Protein 3GOZ (pdb70)

Structure (mmCIF, N/CA/C/O backbone):
data_3GOZ
#
_entry.id   3GOZ
#
_cell.length_a   67.196
_cell.length_b   67.196
_cell.length_c   155.420
_cell.angle_alpha   90.00
_cell.angle_beta   90.00
_cell.angle_gamma   120.00
#
_symmetry.space_group_name_H-M   'P 31 2 1'
#
loop_
_entity.id
_entity.type
_entity.pdbx_description
1 polymer 'Leucine-rich repeat-containing protein'
2 water water
#
loop_
_atom_site.group_PDB
_atom_site.id
_atom_site.type_symbol
_atom_site.label_atom_id
_atom_site.label_alt_id
_atom_site.label_comp_id
_atom_site.label_asym_id
_atom_site.label_entity_id
_atom_site.label_seq_id
_atom_site.pdbx_PDB_ins_code
_atom_site.Cartn_x
_atom_site.Cartn_y
_atom_site.Cartn_z
_atom_site.occupancy
_atom_site.B_iso_or_equiv
_atom_site.auth_seq_id
_atom_site.auth_comp_id
_atom_site.auth_asym_id
_atom_site.auth_atom_id
_atom_site.pdbx_PDB_model_num
ATOM 9 N N . ASN A 1 2 ? 27.934 -8.546 71.922 1.00 56.97 2 ASN A N 1
ATOM 10 C CA . ASN A 1 2 ? 29.194 -9.008 71.359 1.00 53.85 2 ASN A CA 1
ATOM 11 C C . ASN A 1 2 ? 28.961 -9.935 70.175 1.00 58.04 2 ASN A C 1
ATOM 12 O O . ASN A 1 2 ? 27.943 -10.633 70.104 1.00 57.19 2 ASN A O 1
ATOM 17 N N . TYR A 1 3 ? 29.908 -9.933 69.242 1.00 48.70 3 TYR A N 1
ATOM 18 C CA . TYR A 1 3 ? 29.812 -10.758 68.052 1.00 36.94 3 TYR A CA 1
ATOM 19 C C . TYR A 1 3 ? 31.207 -11.189 67.585 1.00 46.05 3 TYR A C 1
ATOM 20 O O . TYR A 1 3 ? 32.048 -10.349 67.243 1.00 40.64 3 TYR A O 1
ATOM 29 N N . LYS A 1 4 ? 31.453 -12.497 67.575 1.00 43.07 4 LYS A N 1
ATOM 30 C CA . LYS A 1 4 ? 32.733 -13.018 67.105 1.00 46.12 4 LYS A CA 1
ATOM 31 C C . LYS A 1 4 ? 32.683 -13.328 65.625 1.00 42.45 4 LYS A C 1
ATOM 32 O O . LYS A 1 4 ? 31.844 -14.099 65.164 1.00 46.52 4 LYS A O 1
ATOM 38 N N . LEU A 1 5 ? 33.599 -12.724 64.882 1.00 41.98 5 LEU A N 1
ATOM 39 C CA . LEU A 1 5 ? 33.655 -12.931 63.448 1.00 34.87 5 LEU A CA 1
ATOM 40 C C . LEU A 1 5 ? 34.881 -13.773 63.126 1.00 52.67 5 LEU A C 1
ATOM 41 O O . LEU A 1 5 ? 36.004 -13.268 63.081 1.00 48.79 5 LEU A O 1
ATOM 46 N N . THR A 1 6 ? 34.660 -15.065 62.931 1.00 42.57 6 THR A N 1
ATOM 47 C CA . THR A 1 6 ? 35.739 -15.981 62.611 1.00 43.16 6 THR A CA 1
ATOM 48 C C . THR A 1 6 ? 36.130 -15.868 61.143 1.00 44.51 6 THR A C 1
ATOM 49 O O . THR A 1 6 ? 35.286 -15.947 60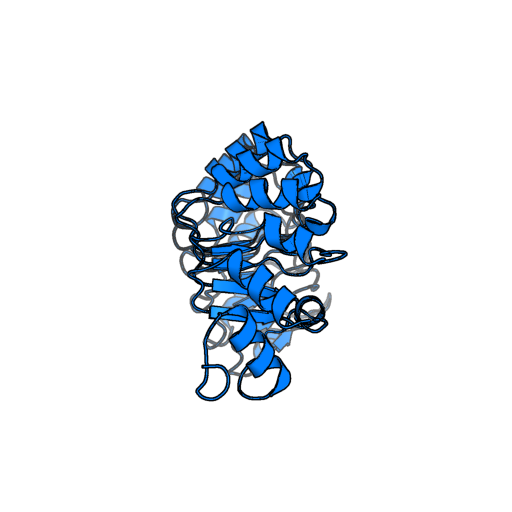.261 1.00 53.73 6 THR A O 1
ATOM 53 N N . LEU A 1 7 ? 37.422 -15.673 60.899 1.00 46.56 7 LEU A N 1
ATOM 54 C CA . LEU A 1 7 ? 37.964 -15.545 59.553 1.00 43.17 7 LEU A CA 1
ATOM 55 C C . LEU A 1 7 ? 38.880 -16.733 59.242 1.00 48.20 7 LEU A C 1
ATOM 56 O O . LEU A 1 7 ? 39.764 -17.064 60.030 1.00 51.65 7 LEU A O 1
ATOM 61 N N . HIS A 1 8 ? 38.656 -17.380 58.102 1.00 55.28 8 HIS A N 1
ATOM 62 C CA . HIS A 1 8 ? 39.484 -18.511 57.676 1.00 50.09 8 HIS A CA 1
ATOM 63 C C . HIS A 1 8 ? 40.447 -18.067 56.582 1.00 39.80 8 HIS A C 1
ATOM 64 O O . HIS A 1 8 ? 40.261 -17.006 56.004 1.00 42.03 8 HIS A O 1
ATOM 71 N N . PRO A 1 9 ? 41.483 -18.877 56.302 1.00 46.91 9 PRO A N 1
ATOM 72 C CA . PRO A 1 9 ? 42.511 -18.505 55.321 1.00 46.13 9 PRO A CA 1
ATOM 73 C C . PRO A 1 9 ? 41.929 -18.010 53.999 1.00 48.33 9 PRO A C 1
ATOM 74 O O . PRO A 1 9 ? 42.460 -17.065 53.424 1.00 53.08 9 PRO A O 1
ATOM 78 N N . GLY A 1 10 ? 40.843 -18.620 53.537 1.00 46.54 10 GLY A N 1
ATOM 79 C CA . GLY A 1 10 ? 40.267 -18.250 52.255 1.00 46.47 10 GLY A CA 1
ATOM 80 C C . GLY A 1 10 ? 39.147 -17.232 52.345 1.00 49.84 10 GLY A C 1
ATOM 81 O O . GLY A 1 10 ? 38.628 -16.777 51.327 1.00 52.09 10 GLY A O 1
ATOM 82 N N . SER A 1 11 ? 38.771 -16.867 53.565 1.00 52.94 11 SER A N 1
ATOM 83 C CA . SER A 1 11 ? 37.652 -15.953 53.776 1.00 52.41 11 SER A CA 1
ATOM 84 C C . SER A 1 11 ? 37.842 -14.644 53.021 1.00 47.39 11 SER A C 1
ATOM 85 O O . SER A 1 11 ? 38.961 -14.147 52.901 1.00 58.43 11 SER A O 1
ATOM 88 N N . ASN A 1 12 ? 36.750 -14.091 52.504 1.00 53.94 12 ASN A N 1
ATOM 89 C CA . ASN A 1 12 ? 36.764 -12.709 52.041 1.00 52.57 12 ASN A CA 1
ATOM 90 C C . ASN A 1 12 ? 36.183 -11.815 53.117 1.00 45.59 12 ASN A C 1
ATOM 91 O O . ASN A 1 12 ? 34.996 -11.901 53.423 1.00 47.52 12 ASN A O 1
ATOM 96 N N . PRO A 1 13 ? 37.025 -10.959 53.705 1.00 48.03 13 PRO A N 1
ATOM 97 C CA . PRO A 1 13 ? 36.642 -10.065 54.806 1.00 46.48 13 PRO A CA 1
ATOM 98 C C . PRO A 1 13 ? 35.403 -9.227 54.490 1.00 38.66 13 PRO A C 1
ATOM 99 O O . PRO A 1 13 ? 34.524 -9.097 55.341 1.00 43.04 13 PRO A O 1
ATOM 103 N N . VAL A 1 14 ? 35.349 -8.657 53.291 1.00 37.88 14 VAL A N 1
ATOM 104 C CA . VAL A 1 14 ? 34.213 -7.843 52.866 1.00 40.20 14 VAL A CA 1
ATOM 105 C C . VAL A 1 14 ? 32.896 -8.621 52.965 1.00 43.90 14 VAL A C 1
ATOM 106 O O . VAL A 1 14 ? 31.902 -8.118 53.484 1.00 44.67 14 VAL A O 1
ATOM 110 N N . GLU A 1 15 ? 32.901 -9.853 52.472 1.00 45.51 15 GLU A N 1
ATOM 111 C CA . GLU A 1 15 ? 31.719 -10.705 52.529 1.00 55.75 15 GLU A CA 1
ATOM 112 C C . GLU A 1 15 ? 31.377 -11.051 53.976 1.00 57.25 15 GLU A C 1
ATOM 113 O O . GLU A 1 15 ? 30.224 -10.915 54.402 1.00 44.41 15 GLU A O 1
ATOM 119 N N . GLU A 1 16 ? 32.387 -11.471 54.736 1.00 48.25 16 GLU A N 1
ATOM 120 C CA . GLU A 1 16 ? 32.181 -11.839 56.138 1.00 38.13 16 GLU A CA 1
ATOM 121 C C . GLU A 1 16 ? 31.595 -10.700 56.981 1.00 48.61 16 GLU A C 1
ATOM 122 O O . GLU A 1 16 ? 30.731 -10.934 57.825 1.00 47.21 16 GLU A O 1
ATOM 128 N N . PHE A 1 17 ? 32.047 -9.470 56.746 1.00 39.11 17 PHE A N 1
ATOM 129 C CA . PHE A 1 17 ? 31.545 -8.324 57.507 1.00 43.45 17 PHE A CA 1
ATOM 130 C C . PHE A 1 17 ? 30.061 -8.041 57.267 1.00 54.08 17 PHE A C 1
ATOM 131 O O . PHE A 1 17 ? 29.380 -7.516 58.151 1.00 53.00 17 PHE A O 1
ATOM 139 N N . THR A 1 18 ? 29.565 -8.376 56.074 1.00 55.13 18 THR A N 1
ATOM 140 C CA . THR A 1 18 ? 28.159 -8.132 55.745 1.00 60.23 18 THR A CA 1
ATOM 141 C C . THR A 1 18 ? 27.234 -8.915 56.667 1.00 51.99 18 THR A C 1
ATOM 142 O O . THR A 1 18 ? 26.115 -8.484 56.942 1.00 59.83 18 THR A O 1
ATOM 146 N N . SER A 1 19 ? 27.713 -10.056 57.153 1.00 56.63 19 SER A N 1
ATOM 147 C CA . SER A 1 19 ? 26.928 -10.903 58.048 1.00 59.49 19 SER A CA 1
ATOM 148 C C . SER A 1 19 ? 26.864 -10.401 59.499 1.00 59.43 19 SER A C 1
ATOM 149 O O . SER A 1 19 ? 26.147 -10.975 60.321 1.00 57.80 19 SER A O 1
ATOM 152 N N . ILE A 1 20 ? 27.603 -9.340 59.823 1.00 49.95 20 ILE A N 1
ATOM 153 C CA . ILE A 1 20 ? 27.522 -8.767 61.167 1.00 49.78 20 ILE A CA 1
ATOM 154 C C . ILE A 1 20 ? 26.193 -8.038 61.336 1.00 48.59 20 ILE A C 1
ATOM 155 O O . ILE A 1 20 ? 25.917 -7.079 60.624 1.00 43.59 20 ILE A O 1
ATOM 160 N N . PRO A 1 21 ? 25.362 -8.489 62.286 1.00 52.23 21 PRO A N 1
ATOM 161 C CA . PRO A 1 21 ? 24.051 -7.864 62.504 1.00 50.81 21 PRO A CA 1
ATOM 162 C C . PRO A 1 21 ? 24.174 -6.437 63.037 1.00 53.92 21 PRO A C 1
ATOM 163 O O . PRO A 1 21 ? 25.117 -6.133 63.768 1.00 45.34 21 PRO A O 1
ATOM 167 N N . HIS A 1 22 ? 23.237 -5.569 62.667 1.00 48.94 22 HIS A N 1
ATOM 168 C CA . HIS A 1 22 ? 23.224 -4.216 63.205 1.00 52.89 22 HIS A CA 1
ATOM 169 C C . HIS A 1 22 ? 22.735 -4.270 64.641 1.00 45.62 22 HIS A C 1
ATOM 170 O O . HIS A 1 22 ? 21.826 -5.031 64.961 1.00 54.32 22 HIS A O 1
ATOM 177 N N . GLY A 1 23 ? 23.354 -3.474 65.503 1.00 46.87 23 GLY A N 1
ATOM 178 C CA . GLY A 1 23 ? 23.094 -3.546 66.928 1.00 49.57 23 GLY A CA 1
ATOM 179 C C . GLY A 1 23 ? 24.310 -4.077 67.660 1.00 46.44 23 GLY A C 1
ATOM 180 O O . GLY A 1 23 ? 24.495 -3.819 68.853 1.00 53.56 23 GLY A O 1
ATOM 181 N N . VAL A 1 24 ? 25.141 -4.830 66.943 1.00 48.40 24 VAL A N 1
ATOM 182 C CA . VAL A 1 24 ? 26.407 -5.299 67.486 1.00 48.32 24 VAL A CA 1
ATOM 183 C C . VAL A 1 24 ? 27.215 -4.101 67.970 1.00 47.11 24 VAL A C 1
ATOM 184 O O . VAL A 1 24 ? 27.457 -3.163 67.210 1.00 45.83 24 VAL A O 1
ATOM 188 N N . THR A 1 25 ? 27.604 -4.119 69.241 1.00 41.96 25 THR A N 1
ATOM 189 C CA . THR A 1 25 ? 28.374 -3.019 69.813 1.00 42.02 25 THR A CA 1
ATOM 190 C C . THR A 1 25 ? 29.843 -3.392 69.991 1.00 41.25 25 THR A C 1
ATOM 191 O O . THR A 1 25 ? 30.719 -2.525 70.042 1.00 41.38 25 THR A O 1
ATOM 195 N N . SER A 1 26 ? 30.106 -4.689 70.075 1.00 42.68 26 SER A N 1
ATOM 196 C CA . SER A 1 26 ? 31.453 -5.192 70.320 1.00 46.44 26 SER A CA 1
ATOM 197 C C . SER A 1 26 ? 31.822 -6.269 69.295 1.00 37.50 26 SER A C 1
ATOM 198 O O . SER A 1 26 ? 31.171 -7.306 69.216 1.00 47.02 26 SER A O 1
ATOM 201 N N . LEU A 1 27 ? 32.867 -6.022 68.511 1.00 43.03 27 LEU A N 1
ATOM 202 C CA . LEU A 1 27 ? 33.229 -6.917 67.407 1.00 38.30 27 LEU A CA 1
ATOM 203 C C . LEU A 1 27 ? 34.538 -7.639 67.725 1.00 37.66 27 LEU A C 1
ATOM 204 O O . LEU A 1 27 ? 35.575 -6.998 67.910 1.00 36.74 27 LEU A O 1
ATOM 209 N N . ASP A 1 28 ? 34.490 -8.966 67.797 1.00 35.45 28 ASP A N 1
ATOM 210 C CA . ASP A 1 28 ? 35.676 -9.751 68.136 1.00 36.75 28 ASP A CA 1
ATOM 211 C C . ASP A 1 28 ? 36.304 -10.374 66.889 1.00 43.84 28 ASP A C 1
ATOM 212 O O . ASP A 1 28 ? 35.743 -11.310 66.296 1.00 43.46 28 ASP A O 1
ATOM 217 N N . LEU A 1 29 ? 37.464 -9.844 66.500 1.00 32.58 29 LEU A N 1
ATOM 218 C CA . LEU A 1 29 ? 38.224 -10.364 65.366 1.00 32.97 29 LEU A CA 1
ATOM 219 C C . LEU A 1 29 ? 39.527 -11.008 65.841 1.00 32.98 29 LEU A C 1
ATOM 220 O O . LEU A 1 29 ? 40.485 -11.132 65.076 1.00 32.81 29 LEU A O 1
ATOM 225 N N . SER A 1 30 ? 39.567 -11.413 67.105 1.00 30.91 30 SER A N 1
ATOM 226 C CA . SER A 1 30 ? 40.783 -11.977 67.668 1.00 30.18 30 SER A CA 1
ATOM 227 C C . SER A 1 30 ? 41.060 -13.361 67.100 1.00 32.07 30 SER A C 1
ATOM 228 O O . SER A 1 30 ? 40.159 -14.012 66.582 1.00 32.54 30 SER A O 1
ATOM 231 N N . LEU A 1 31 ? 42.320 -13.785 67.190 1.00 31.73 31 LEU A N 1
ATOM 232 C CA . LEU A 1 31 ? 42.744 -15.142 66.821 1.00 33.96 31 LEU A CA 1
ATOM 233 C C . LEU A 1 31 ? 42.358 -15.505 65.385 1.00 44.98 31 LEU A C 1
ATOM 234 O O . LEU A 1 31 ? 41.960 -16.645 65.084 1.00 34.32 31 LEU A O 1
ATOM 239 N N . ASN A 1 32 ? 42.515 -14.528 64.499 1.00 35.63 32 ASN A N 1
ATOM 240 C CA . ASN A 1 32 ? 42.118 -14.678 63.110 1.00 35.71 32 ASN A CA 1
ATOM 241 C C . ASN A 1 32 ? 43.289 -14.642 62.143 1.00 34.81 32 ASN A C 1
ATOM 242 O O . ASN A 1 32 ? 43.082 -14.432 60.967 1.00 30.88 32 ASN A O 1
ATOM 247 N N . ASN A 1 33 ? 44.511 -14.827 62.634 1.00 35.93 33 ASN A N 1
ATOM 248 C CA . ASN A 1 33 ? 45.685 -14.742 61.772 1.00 39.74 33 ASN A CA 1
ATOM 249 C C . ASN A 1 33 ? 45.635 -13.503 60.899 1.00 34.51 33 ASN A C 1
ATOM 250 O O . ASN A 1 33 ? 45.913 -13.562 59.701 1.00 37.52 33 ASN A O 1
ATOM 255 N N . LEU A 1 34 ? 45.264 -12.377 61.491 1.00 36.72 34 LEU A N 1
ATOM 256 C CA . LEU A 1 34 ? 45.083 -11.153 60.717 1.00 30.75 34 LEU A CA 1
ATOM 257 C C . LEU A 1 34 ? 46.376 -10.649 60.085 1.00 37.19 34 LEU A C 1
ATOM 258 O O . LEU A 1 34 ? 46.343 -9.911 59.097 1.00 36.09 34 LEU A O 1
ATOM 263 N N . TYR A 1 35 ? 47.513 -11.048 60.640 1.00 32.98 35 TYR A N 1
ATOM 264 C CA . TYR A 1 35 ? 48.799 -10.626 60.077 1.00 35.00 35 TYR A CA 1
ATOM 265 C C . TYR A 1 35 ? 48.971 -11.045 58.610 1.00 37.42 35 TYR A C 1
ATOM 266 O O . TYR A 1 35 ? 49.743 -10.423 57.871 1.00 39.30 35 TYR A O 1
ATOM 275 N N . SER A 1 36 ? 48.265 -12.095 58.189 1.00 33.22 36 SER A N 1
ATOM 276 C CA . SER A 1 36 ? 48.410 -12.591 56.815 1.00 37.99 36 SER A CA 1
ATOM 277 C C . SER A 1 36 ? 47.198 -12.295 55.928 1.00 38.29 36 SER A C 1
ATOM 278 O O . SER A 1 36 ? 47.194 -12.628 54.742 1.00 41.77 36 SER A O 1
ATOM 281 N N . ILE A 1 37 ? 46.170 -11.674 56.495 1.00 38.05 37 ILE A N 1
ATOM 282 C CA . ILE A 1 37 ? 45.006 -11.299 55.709 1.00 32.80 37 ILE A CA 1
ATOM 283 C C . ILE A 1 37 ? 45.367 -10.205 54.712 1.00 43.01 37 ILE A C 1
ATOM 284 O O . ILE A 1 37 ? 46.264 -9.393 54.964 1.00 35.13 37 ILE A O 1
ATOM 289 N N . SER A 1 38 ? 44.672 -10.195 53.573 1.00 35.88 38 SER A N 1
ATOM 290 C CA . SER A 1 38 ? 44.847 -9.143 52.588 1.00 30.18 38 SER A CA 1
ATOM 291 C C . SER A 1 38 ? 44.519 -7.775 53.185 1.00 31.87 38 SER A C 1
ATOM 292 O O . SER A 1 38 ? 43.396 -7.525 53.629 1.00 33.46 38 SER A O 1
ATOM 295 N N . THR A 1 39 ? 45.501 -6.884 53.195 1.00 31.33 39 THR A N 1
ATOM 296 C CA . THR A 1 39 ? 45.293 -5.558 53.761 1.00 34.92 39 THR A CA 1
ATOM 297 C C . THR A 1 39 ? 44.187 -4.800 53.023 1.00 32.43 39 THR A C 1
ATOM 298 O O . THR A 1 39 ? 43.333 -4.179 53.647 1.00 32.60 39 THR A O 1
ATOM 302 N N . VAL A 1 40 ? 44.183 -4.877 51.695 1.00 36.01 40 VAL A N 1
ATOM 303 C CA . VAL A 1 40 ? 43.163 -4.190 50.912 1.00 33.40 40 VAL A CA 1
ATOM 304 C C . VAL A 1 40 ? 41.759 -4.648 51.310 1.00 30.33 40 VAL A C 1
ATOM 305 O O . VAL A 1 40 ? 40.877 -3.834 51.550 1.00 36.49 40 VAL A O 1
ATOM 309 N N . GLU A 1 41 ? 41.565 -5.954 51.407 1.00 32.06 41 GLU A N 1
ATOM 310 C CA . GLU A 1 41 ? 40.257 -6.491 51.735 1.00 34.01 41 GLU A CA 1
ATOM 311 C C . GLU A 1 41 ? 39.790 -6.098 53.126 1.00 42.02 41 GLU A C 1
ATOM 312 O O . GLU A 1 41 ? 38.615 -5.768 53.321 1.00 30.95 41 GLU A O 1
ATOM 318 N N . LEU A 1 42 ? 40.718 -6.103 54.083 1.00 36.76 42 LEU A N 1
ATOM 319 C CA . LEU A 1 42 ? 40.380 -5.798 55.462 1.00 36.17 42 LEU A CA 1
ATOM 320 C C . LEU A 1 42 ? 40.028 -4.327 55.594 1.00 38.21 42 LEU A C 1
ATOM 321 O O . LEU A 1 42 ? 39.128 -3.963 56.343 1.00 35.53 42 LEU A O 1
ATOM 326 N N . ILE A 1 43 ? 40.751 -3.486 54.855 1.00 37.65 43 ILE A N 1
ATOM 327 C CA . ILE A 1 43 ? 40.489 -2.055 54.830 1.00 30.29 43 ILE A CA 1
ATOM 328 C C . ILE A 1 43 ? 39.061 -1.830 54.298 1.00 36.34 43 ILE A C 1
ATOM 329 O O . ILE A 1 43 ? 38.262 -1.093 54.885 1.00 35.80 43 ILE A O 1
ATOM 334 N N . GLN A 1 44 ? 38.742 -2.509 53.201 1.00 35.72 44 GLN A N 1
ATOM 335 C CA . GLN A 1 44 ? 37.403 -2.452 52.627 1.00 44.94 44 GLN A CA 1
ATOM 336 C C . GLN A 1 44 ? 36.343 -3.012 53.588 1.00 47.73 44 GLN A C 1
ATOM 337 O O . GLN A 1 44 ? 35.279 -2.423 53.754 1.00 43.79 44 GLN A O 1
ATOM 343 N N . ALA A 1 45 ? 36.646 -4.138 54.228 1.00 41.63 45 ALA A N 1
ATOM 344 C CA . ALA A 1 45 ? 35.734 -4.730 55.204 1.00 45.44 45 ALA A CA 1
ATOM 345 C C . ALA A 1 45 ? 35.433 -3.738 56.332 1.00 45.48 45 ALA A C 1
ATOM 346 O O . ALA A 1 45 ? 34.283 -3.601 56.750 1.00 40.53 45 ALA A O 1
ATOM 348 N N . PHE A 1 46 ? 36.464 -3.038 56.803 1.00 35.05 46 PHE A N 1
ATOM 349 C CA . PHE A 1 46 ? 36.291 -2.016 57.838 1.00 37.72 46 PHE A CA 1
ATOM 350 C C . PHE A 1 46 ? 35.306 -0.913 57.430 1.00 40.55 46 PHE A C 1
ATOM 351 O O . PHE A 1 46 ? 34.567 -0.395 58.261 1.00 49.46 46 PHE A O 1
ATOM 359 N N . ALA A 1 47 ? 35.303 -0.546 56.153 1.00 53.56 47 ALA A N 1
ATOM 360 C CA . ALA A 1 47 ? 34.408 0.510 55.678 1.00 52.71 47 ALA A CA 1
ATOM 361 C C . ALA A 1 47 ? 32.938 0.082 55.761 1.00 62.62 47 ALA A C 1
ATOM 362 O O . ALA A 1 47 ? 32.049 0.926 55.883 1.00 60.64 47 ALA A O 1
ATOM 364 N N . ASN A 1 48 ? 32.695 -1.229 55.698 1.00 56.05 48 ASN A N 1
ATOM 365 C CA . ASN A 1 48 ? 31.344 -1.782 55.767 1.00 51.72 48 ASN A CA 1
ATOM 366 C C . ASN A 1 48 ? 31.012 -2.354 57.144 1.00 50.11 48 ASN A C 1
ATOM 367 O O . ASN A 1 48 ? 30.288 -3.343 57.255 1.00 52.09 48 ASN A O 1
ATOM 372 N N . THR A 1 49 ? 31.554 -1.742 58.191 1.00 44.58 49 THR A N 1
ATOM 373 C CA . THR A 1 49 ? 31.272 -2.171 59.555 1.00 43.20 49 THR A CA 1
ATOM 374 C C . THR A 1 49 ? 30.046 -1.432 60.076 1.00 49.55 49 THR A C 1
ATOM 375 O O . THR A 1 49 ? 29.913 -0.231 59.857 1.00 44.27 49 THR A O 1
ATOM 379 N N . PRO A 1 50 ? 29.143 -2.148 60.766 1.00 50.07 50 PRO A N 1
ATOM 380 C CA . PRO A 1 50 ? 27.968 -1.479 61.341 1.00 47.12 50 PRO A CA 1
ATOM 381 C C . PRO A 1 50 ? 28.359 -0.336 62.262 1.00 53.07 50 PRO A C 1
ATOM 382 O O . PRO A 1 50 ? 29.273 -0.475 63.080 1.00 50.67 50 PRO A O 1
ATOM 386 N N . ALA A 1 51 ? 27.660 0.787 62.128 1.00 56.96 51 ALA A N 1
ATOM 387 C CA . ALA A 1 51 ? 27.925 1.979 62.929 1.00 52.24 51 ALA A CA 1
ATOM 388 C C . ALA A 1 51 ? 27.750 1.757 64.428 1.00 46.23 51 ALA A C 1
ATOM 389 O O . ALA A 1 51 ? 28.221 2.561 65.241 1.00 47.97 51 ALA A O 1
ATOM 391 N N . SER A 1 52 ? 27.065 0.685 64.805 1.00 41.40 52 SER A N 1
ATOM 392 C CA . SER A 1 52 ? 26.811 0.445 66.223 1.00 43.05 52 SER A CA 1
ATOM 393 C C . SER A 1 52 ? 28.060 -0.039 66.958 1.00 39.93 52 SER A C 1
ATOM 394 O O . SER A 1 52 ? 28.153 0.070 68.189 1.00 45.30 52 SER A O 1
ATOM 397 N N . VAL A 1 53 ? 29.017 -0.572 66.207 1.00 39.39 53 VAL A N 1
ATOM 398 C CA . VAL A 1 53 ? 30.242 -1.108 66.804 1.00 38.58 53 VAL A CA 1
ATOM 399 C C . VAL A 1 53 ? 31.078 -0.005 67.445 1.00 34.06 53 VAL A C 1
ATOM 400 O O . VAL A 1 53 ? 31.516 0.922 66.777 1.00 40.85 53 VAL A O 1
ATOM 404 N N . THR A 1 54 ? 31.284 -0.107 68.750 1.00 37.20 54 THR A N 1
ATOM 405 C CA . THR A 1 54 ? 32.069 0.873 69.481 1.00 36.03 54 THR A CA 1
ATOM 406 C C . THR A 1 54 ? 33.319 0.236 70.097 1.00 37.65 54 THR A C 1
ATOM 407 O O . THR A 1 54 ? 34.162 0.921 70.676 1.00 35.68 54 THR A O 1
ATOM 411 N N . SER A 1 55 ? 33.439 -1.079 69.963 1.00 39.03 55 SER A N 1
ATOM 412 C CA . SER A 1 55 ? 34.573 -1.798 70.539 1.00 32.50 55 SER A CA 1
ATOM 413 C C . SER A 1 55 ? 35.117 -2.808 69.536 1.00 31.90 55 SER A C 1
ATOM 414 O O . SER A 1 55 ? 34.346 -3.526 68.908 1.00 34.18 55 SER A O 1
ATOM 417 N N . LEU A 1 56 ? 36.439 -2.854 69.383 1.00 31.32 56 LEU A N 1
ATOM 418 C CA . LEU A 1 56 ? 37.069 -3.718 68.388 1.00 29.62 56 LEU A CA 1
ATOM 419 C C . LEU A 1 56 ? 38.199 -4.506 69.020 1.00 33.25 56 LEU A C 1
ATOM 420 O O . LEU A 1 56 ? 39.100 -3.938 69.628 1.00 34.31 56 LEU A O 1
ATOM 425 N N . ASN A 1 57 ? 38.138 -5.823 68.863 1.00 30.95 57 ASN A N 1
ATOM 426 C CA . ASN A 1 57 ? 39.124 -6.714 69.425 1.00 34.39 57 ASN A CA 1
ATOM 427 C C . ASN A 1 57 ? 39.970 -7.292 68.303 1.00 31.22 57 ASN A C 1
ATOM 428 O O . ASN A 1 57 ? 39.479 -8.081 67.501 1.00 31.14 57 ASN A O 1
ATOM 433 N N . LEU A 1 58 ? 41.233 -6.878 68.241 1.00 30.48 58 LEU A N 1
ATOM 434 C CA . LEU A 1 58 ? 42.181 -7.378 67.245 1.00 28.75 58 LEU A CA 1
ATOM 435 C C . LEU A 1 58 ? 43.276 -8.216 67.901 1.00 33.76 58 LEU A C 1
ATOM 436 O O . LEU A 1 58 ? 44.339 -8.427 67.312 1.00 31.93 58 LEU A O 1
ATOM 441 N N . SER A 1 59 ? 43.030 -8.678 69.124 1.00 29.82 59 SER A N 1
ATOM 442 C CA . SER A 1 59 ? 44.061 -9.402 69.874 1.00 33.70 59 SER A CA 1
ATOM 443 C C . SER A 1 59 ? 44.430 -10.763 69.265 1.00 30.03 59 SER A C 1
ATOM 444 O O . SER A 1 59 ? 43.638 -11.366 68.548 1.00 31.46 59 SER A O 1
ATOM 447 N N . GLY A 1 60 ? 45.641 -11.233 69.555 1.00 31.08 60 GLY A N 1
ATOM 448 C CA . GLY A 1 60 ? 46.064 -12.571 69.168 1.00 33.39 60 GLY A CA 1
ATOM 449 C C . GLY A 1 60 ? 46.131 -12.798 67.669 1.00 34.79 60 GLY A C 1
ATOM 450 O O . GLY A 1 60 ? 45.767 -13.869 67.181 1.00 33.14 60 GLY A O 1
ATOM 451 N N . ASN A 1 61 ? 46.626 -11.796 66.945 1.00 32.38 61 ASN A N 1
ATOM 452 C CA . ASN A 1 61 ? 46.649 -11.823 65.488 1.00 31.62 61 ASN A CA 1
ATOM 453 C C . ASN A 1 61 ? 48.047 -11.673 64.896 1.00 30.12 61 ASN A C 1
ATOM 454 O O . ASN A 1 61 ? 48.195 -11.391 63.708 1.00 28.85 61 ASN A O 1
ATOM 459 N N . SER A 1 62 ? 49.062 -11.825 65.738 1.00 26.02 62 SER A N 1
ATOM 460 C CA . SER A 1 62 ? 50.460 -11.678 65.332 1.00 30.65 62 SER A CA 1
ATOM 461 C C . SER A 1 62 ? 50.762 -10.403 64.551 1.00 28.18 62 SER A C 1
ATOM 462 O O . SER A 1 62 ? 51.624 -10.406 63.675 1.00 30.09 62 SER A O 1
ATOM 465 N N . LEU A 1 63 ? 50.066 -9.316 64.865 1.00 30.00 63 LEU A N 1
ATOM 466 C CA . LEU A 1 63 ? 50.173 -8.094 64.055 1.00 28.00 63 LEU A CA 1
ATOM 467 C C . LEU A 1 63 ? 51.570 -7.476 64.068 1.00 30.75 63 LEU A C 1
ATOM 468 O O . LEU A 1 63 ? 51.927 -6.694 63.172 1.00 29.45 63 LEU A O 1
ATOM 473 N N . GLY A 1 64 ? 52.360 -7.829 65.078 1.00 33.00 64 GLY A N 1
ATOM 474 C CA . GLY A 1 64 ? 53.751 -7.418 65.126 1.00 30.08 64 GLY A CA 1
ATOM 475 C C . GLY A 1 64 ? 54.560 -7.868 63.917 1.00 38.48 64 GLY A C 1
ATOM 476 O O . GLY A 1 64 ? 55.583 -7.270 63.611 1.00 34.84 64 GLY A O 1
ATOM 477 N N . PHE A 1 65 ? 54.098 -8.913 63.226 1.00 32.80 65 PHE A N 1
ATOM 478 C CA . PHE A 1 65 ? 54.809 -9.456 62.065 1.00 31.95 65 PHE A CA 1
ATOM 479 C C . PHE A 1 65 ? 54.117 -9.139 60.746 1.00 35.51 65 PHE A C 1
ATOM 480 O O . PHE A 1 65 ? 54.468 -9.686 59.712 1.00 36.93 65 PHE A O 1
ATOM 488 N N . LYS A 1 66 ? 53.128 -8.258 60.793 1.00 34.50 66 LYS A N 1
ATOM 489 C CA . LYS A 1 66 ? 52.502 -7.776 59.580 1.00 35.70 66 LYS A CA 1
ATOM 490 C C . LYS A 1 66 ? 53.330 -6.617 59.038 1.00 33.08 66 LYS A C 1
ATOM 491 O O . LYS A 1 66 ? 53.812 -5.783 59.799 1.00 34.01 66 LYS A O 1
ATOM 497 N N . ASN A 1 67 ? 53.509 -6.580 57.725 1.00 37.88 67 ASN A N 1
ATOM 498 C CA . ASN A 1 67 ? 54.178 -5.460 57.082 1.00 33.06 67 ASN A CA 1
ATOM 499 C C . ASN A 1 67 ? 53.810 -4.160 57.777 1.00 35.14 67 ASN A C 1
ATOM 500 O O . ASN A 1 67 ? 52.621 -3.851 57.931 1.00 32.25 67 ASN A O 1
ATOM 505 N N . SER A 1 68 ? 54.822 -3.405 58.201 1.00 34.38 68 SER A N 1
ATOM 506 C CA . SER A 1 68 ? 54.614 -2.233 59.059 1.00 38.47 68 SER A CA 1
ATOM 507 C C . SER A 1 68 ? 53.744 -1.138 58.440 1.00 35.76 68 SER A C 1
ATOM 508 O O . SER A 1 68 ? 52.883 -0.561 59.110 1.00 34.14 68 SER A O 1
ATOM 511 N N . ASP A 1 69 ? 53.979 -0.843 57.164 1.00 35.26 69 ASP A N 1
ATOM 512 C CA . ASP A 1 69 ? 53.203 0.168 56.465 1.00 33.64 69 ASP A CA 1
ATOM 513 C C . ASP A 1 69 ? 51.751 -0.273 56.330 1.00 31.43 69 ASP A C 1
ATOM 514 O O . ASP A 1 69 ? 50.850 0.546 56.415 1.00 31.95 69 ASP A O 1
ATOM 519 N N . GLU A 1 70 ? 51.529 -1.563 56.112 1.00 26.05 70 GLU A N 1
ATOM 520 C CA . GLU A 1 70 ? 50.167 -2.087 56.047 1.00 26.11 70 GLU A CA 1
ATOM 521 C C . GLU A 1 70 ? 49.461 -2.055 57.415 1.00 30.90 70 GLU A C 1
ATOM 522 O O . GLU A 1 70 ? 48.259 -1.798 57.501 1.00 34.54 70 GLU A O 1
ATOM 528 N N . LEU A 1 71 ? 50.211 -2.294 58.483 1.00 30.26 71 LEU A N 1
ATOM 529 C CA . LEU A 1 71 ? 49.623 -2.264 59.823 1.00 31.78 71 LEU A CA 1
ATOM 530 C C . LEU A 1 71 ? 49.109 -0.859 60.097 1.00 33.13 71 LEU A C 1
ATOM 531 O O . LEU A 1 71 ? 48.027 -0.671 60.656 1.00 29.93 71 LEU A O 1
ATOM 536 N N . VAL A 1 72 ? 49.893 0.129 59.674 1.00 38.56 72 VAL A N 1
ATOM 537 C CA . VAL A 1 72 ? 49.537 1.530 59.845 1.00 34.30 72 VAL A CA 1
ATOM 538 C C . VAL A 1 72 ? 48.213 1.827 59.132 1.00 33.48 72 VAL A C 1
ATOM 539 O O . VAL A 1 72 ? 47.342 2.502 59.681 1.00 31.26 72 VAL A O 1
ATOM 543 N N . GLN A 1 73 ? 48.065 1.288 57.922 1.00 34.11 73 GLN A N 1
ATOM 544 C CA . GLN A 1 73 ? 46.838 1.444 57.127 1.00 31.75 73 GLN A CA 1
ATOM 545 C C . GLN A 1 73 ? 45.617 0.796 57.780 1.00 34.02 73 GLN A C 1
ATOM 546 O O . GLN A 1 73 ? 44.542 1.374 57.832 1.00 33.01 73 GLN A O 1
ATOM 552 N N . ILE A 1 74 ? 45.790 -0.419 58.272 1.00 33.06 74 ILE A N 1
ATOM 553 C CA . ILE A 1 74 ? 44.716 -1.103 58.964 1.00 34.93 74 ILE A CA 1
ATOM 554 C C . ILE A 1 74 ? 44.241 -0.333 60.196 1.00 33.66 74 ILE A C 1
ATOM 555 O O . ILE A 1 74 ? 43.036 -0.166 60.386 1.00 31.92 74 ILE A O 1
ATOM 560 N N . LEU A 1 75 ? 45.173 0.157 61.012 1.00 30.78 75 LEU A N 1
ATOM 561 C CA . LEU A 1 75 ? 44.791 0.938 62.192 1.00 32.69 75 LEU A CA 1
ATOM 562 C C . LEU A 1 75 ? 44.093 2.255 61.809 1.00 41.31 75 LEU A C 1
ATOM 563 O O . LEU A 1 75 ? 43.112 2.658 62.447 1.00 36.88 75 LEU A O 1
ATOM 568 N N . ALA A 1 76 ? 44.598 2.922 60.771 1.00 37.61 76 ALA A N 1
ATOM 569 C CA . ALA A 1 76 ? 44.005 4.176 60.310 1.00 36.35 76 ALA A CA 1
ATOM 570 C C . ALA A 1 76 ? 42.610 3.934 59.762 1.00 35.61 76 ALA A C 1
ATOM 571 O O . ALA A 1 76 ? 41.777 4.829 59.752 1.00 43.11 76 ALA A O 1
ATOM 573 N N . ALA A 1 77 ? 42.352 2.707 59.333 1.00 32.25 77 ALA A N 1
ATOM 574 C CA . ALA A 1 77 ? 41.094 2.379 58.668 1.00 43.07 77 ALA A CA 1
ATOM 575 C C . ALA A 1 77 ? 39.998 1.921 59.633 1.00 42.48 77 ALA A C 1
ATOM 576 O O . ALA A 1 77 ? 38.889 1.590 59.209 1.00 37.55 77 ALA A O 1
ATOM 578 N N . ILE A 1 78 ? 40.316 1.895 60.925 1.00 38.34 78 ILE A N 1
ATOM 579 C CA . ILE A 1 78 ? 39.344 1.529 61.953 1.00 36.10 78 ILE A CA 1
ATOM 580 C C . ILE A 1 78 ? 38.181 2.531 62.004 1.00 36.77 78 ILE A C 1
ATOM 581 O O . ILE A 1 78 ? 38.400 3.730 62.167 1.00 38.94 78 ILE A O 1
ATOM 586 N N . PRO A 1 79 ? 36.939 2.032 61.881 1.00 40.62 79 PRO A N 1
ATOM 587 C CA . PRO A 1 79 ? 35.735 2.882 61.830 1.00 40.44 79 PRO A CA 1
ATOM 588 C C . PRO A 1 79 ? 35.683 3.944 62.944 1.00 39.57 79 PRO A C 1
ATOM 589 O O . PRO A 1 79 ? 36.074 3.678 64.086 1.00 39.51 79 PRO A O 1
ATOM 593 N N . ALA A 1 80 ? 35.203 5.136 62.603 1.00 35.59 80 ALA A N 1
ATOM 594 C CA . ALA A 1 80 ? 35.190 6.281 63.516 1.00 39.80 80 ALA A CA 1
ATOM 595 C C . ALA A 1 80 ? 34.387 6.045 64.793 1.00 37.92 80 ALA A C 1
ATOM 596 O O . ALA A 1 80 ? 34.711 6.588 65.849 1.00 43.05 80 ALA A O 1
ATOM 598 N N . ASN A 1 81 ? 33.337 5.241 64.682 1.00 36.31 81 ASN A N 1
ATOM 599 C CA . ASN A 1 81 ? 32.492 4.884 65.814 1.00 45.91 81 ASN A CA 1
ATOM 600 C C . ASN A 1 81 ? 33.215 4.071 66.903 1.00 39.66 81 ASN A C 1
ATOM 601 O O . ASN A 1 81 ? 32.771 4.025 68.048 1.00 37.49 81 ASN A O 1
ATOM 606 N N . VAL A 1 82 ? 34.321 3.425 66.538 1.00 40.88 82 VAL A N 1
ATOM 607 C CA . VAL A 1 82 ? 35.061 2.595 67.483 1.00 36.20 82 VAL A CA 1
ATOM 608 C C . VAL A 1 82 ? 35.806 3.468 68.487 1.00 34.10 82 VAL A C 1
ATOM 609 O O . VAL A 1 82 ? 36.528 4.379 68.106 1.00 38.53 82 VAL A O 1
ATOM 613 N N . THR A 1 83 ? 35.608 3.205 69.773 1.00 31.28 83 THR A N 1
ATOM 614 C CA . THR A 1 83 ? 36.221 4.024 70.810 1.00 38.25 83 THR A CA 1
ATOM 615 C C . THR A 1 83 ? 37.140 3.198 71.701 1.00 40.51 83 THR A C 1
ATOM 616 O O . THR A 1 83 ? 37.912 3.737 72.485 1.00 32.32 83 THR A O 1
ATOM 620 N N . SER A 1 84 ? 37.049 1.882 71.576 1.00 34.56 84 SER A N 1
ATOM 621 C CA . SER A 1 84 ? 37.812 0.994 72.437 1.00 33.64 84 SER A CA 1
ATOM 622 C C . SER A 1 84 ? 38.520 -0.039 71.568 1.00 33.65 84 SER A C 1
ATOM 623 O O . SER A 1 84 ? 37.892 -0.691 70.744 1.00 35.49 84 SER A O 1
ATOM 626 N N . LEU A 1 85 ? 39.834 -0.167 71.724 1.00 34.06 85 LEU A N 1
ATOM 627 C CA . LEU A 1 85 ? 40.606 -1.044 70.844 1.00 32.90 85 LEU A CA 1
ATOM 628 C C . LEU A 1 85 ? 41.494 -1.988 71.635 1.00 29.46 85 LEU A C 1
ATOM 629 O O . LEU A 1 85 ? 42.259 -1.569 72.493 1.00 26.67 85 LEU A O 1
ATOM 634 N N . ASN A 1 86 ? 41.390 -3.270 71.333 1.00 27.20 86 ASN A N 1
ATOM 635 C CA . ASN A 1 86 ? 42.215 -4.254 71.999 1.00 32.83 86 ASN A CA 1
ATOM 636 C C . ASN A 1 86 ? 43.285 -4.760 71.031 1.00 34.08 86 ASN A C 1
ATOM 637 O O . ASN A 1 86 ? 42.985 -5.464 70.066 1.00 26.95 86 ASN A O 1
ATOM 642 N N . LEU A 1 87 ? 44.529 -4.390 71.304 1.00 28.65 87 LEU A N 1
ATOM 643 C CA . LEU A 1 87 ? 45.652 -4.822 70.495 1.00 26.67 87 LEU A CA 1
ATOM 644 C C . LEU A 1 87 ? 46.549 -5.784 71.264 1.00 26.59 87 LEU A C 1
ATOM 645 O O . LEU A 1 87 ? 47.701 -5.975 70.901 1.00 26.62 87 LEU A O 1
ATOM 650 N N . SER A 1 88 ? 46.029 -6.397 72.321 1.00 29.14 88 SER A N 1
ATOM 651 C CA . SER A 1 88 ? 46.856 -7.285 73.135 1.00 31.33 88 SER A CA 1
ATOM 652 C C . SER A 1 88 ? 47.279 -8.550 72.378 1.00 32.38 88 SER A C 1
ATOM 653 O O . SER A 1 88 ? 46.628 -8.940 71.411 1.00 30.12 88 SER A O 1
ATOM 656 N N . GLY A 1 89 ? 48.367 -9.179 72.831 1.00 29.33 89 GLY A N 1
ATOM 657 C CA . GLY A 1 89 ? 48.808 -10.468 72.312 1.00 32.26 89 GLY A CA 1
ATOM 658 C C . GLY A 1 89 ? 49.155 -10.440 70.830 1.00 33.87 89 GLY A C 1
ATOM 659 O O . GLY A 1 89 ? 48.721 -11.299 70.061 1.00 31.03 89 GLY A O 1
ATOM 660 N N . ASN A 1 90 ? 49.935 -9.447 70.421 1.00 32.37 90 ASN A N 1
ATOM 661 C CA . ASN A 1 90 ? 50.223 -9.251 68.995 1.00 28.35 90 ASN A CA 1
ATOM 662 C C . ASN A 1 90 ? 51.720 -9.144 68.679 1.00 23.18 90 ASN A C 1
ATOM 663 O O . ASN A 1 90 ? 52.098 -8.749 67.587 1.00 32.99 90 ASN A O 1
ATOM 668 N N . PHE A 1 91 ? 52.570 -9.497 69.632 1.00 30.87 91 PHE A N 1
ATOM 669 C CA . PHE A 1 91 ? 54.013 -9.461 69.404 1.00 30.69 91 PHE A CA 1
ATOM 670 C C . PHE A 1 91 ? 54.501 -8.097 68.958 1.00 26.43 91 PHE A C 1
ATOM 671 O O . PHE A 1 91 ? 55.444 -7.997 68.188 1.00 31.32 91 PHE A O 1
ATOM 679 N N . LEU A 1 92 ? 53.866 -7.046 69.460 1.00 32.01 92 LEU A N 1
ATOM 680 C CA . LEU A 1 92 ? 54.165 -5.692 69.016 1.00 29.20 92 LEU A CA 1
ATOM 681 C C . LEU A 1 92 ? 55.629 -5.294 69.260 1.00 38.46 92 LEU A C 1
ATOM 682 O O . LEU A 1 92 ? 56.197 -4.514 68.495 1.00 32.65 92 LEU A O 1
ATOM 687 N N . SER A 1 93 ? 56.246 -5.856 70.301 1.00 32.11 93 SER A N 1
ATOM 688 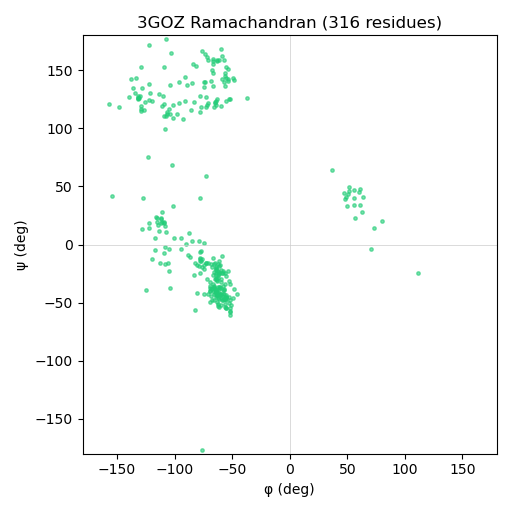C CA . SER A 1 93 ? 57.645 -5.547 70.623 1.00 32.32 93 SER A CA 1
ATOM 689 C C . SER A 1 93 ? 58.683 -5.976 69.581 1.00 37.52 93 SER A C 1
ATOM 690 O O . SER A 1 93 ? 59.828 -5.516 69.626 1.00 30.37 93 SER A O 1
ATOM 693 N N . TYR A 1 94 ? 58.294 -6.85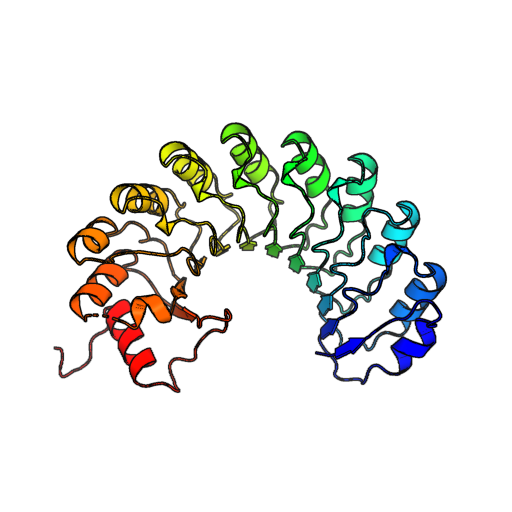6 68.659 1.00 33.12 94 TYR A N 1
ATOM 694 C CA . TYR A 1 94 ? 59.200 -7.245 67.587 1.00 34.02 94 TYR A CA 1
ATOM 695 C C . TYR A 1 94 ? 59.359 -6.110 66.575 1.00 43.66 94 TYR A C 1
ATOM 696 O O . TYR A 1 94 ? 60.302 -6.091 65.784 1.00 38.24 94 TYR A O 1
ATOM 705 N N . LYS A 1 95 ? 58.448 -5.144 66.623 1.00 43.45 95 LYS A N 1
ATOM 706 C CA . LYS A 1 95 ? 58.574 -3.957 65.793 1.00 37.32 95 LYS A CA 1
ATOM 707 C C . LYS A 1 95 ? 59.658 -3.044 66.362 1.00 43.59 95 LYS A C 1
ATOM 708 O O . LYS A 1 95 ? 59.720 -2.827 67.573 1.00 42.41 95 LYS A O 1
ATOM 714 N N . SER A 1 96 ? 60.518 -2.528 65.489 1.00 48.65 96 SER A N 1
ATOM 715 C CA . SER A 1 96 ? 61.530 -1.565 65.907 1.00 57.55 96 SER A CA 1
ATOM 716 C C . SER A 1 96 ? 60.874 -0.329 66.498 1.00 57.47 96 SER A C 1
ATOM 717 O O . SER A 1 96 ? 59.661 -0.138 66.384 1.00 53.97 96 SER A O 1
ATOM 720 N N . SER A 1 97 ? 61.687 0.504 67.135 1.00 52.32 97 SER A N 1
ATOM 721 C CA . SER A 1 97 ? 61.211 1.746 67.715 1.00 55.80 97 SER A CA 1
ATOM 722 C C . SER A 1 97 ? 60.535 2.621 66.654 1.00 48.95 97 SER A C 1
ATOM 723 O O . SER A 1 97 ? 59.448 3.156 66.872 1.00 46.57 97 SER A O 1
ATOM 726 N N . ASP A 1 98 ? 61.182 2.759 65.505 1.00 46.49 98 ASP A N 1
ATOM 727 C CA . ASP A 1 98 ? 60.657 3.605 64.441 1.00 47.16 98 ASP A CA 1
ATOM 728 C C . ASP A 1 98 ? 59.343 3.082 63.842 1.00 46.47 98 ASP A C 1
ATOM 729 O O . ASP A 1 98 ? 58.429 3.857 63.595 1.00 43.64 98 ASP A O 1
ATOM 734 N N . GLU A 1 99 ? 59.252 1.774 63.611 1.00 41.07 99 GLU A N 1
ATOM 735 C CA . GLU A 1 99 ? 58.004 1.163 63.161 1.00 43.16 99 GLU A CA 1
ATOM 736 C C . GLU A 1 99 ? 56.909 1.283 64.210 1.00 37.23 99 GLU A C 1
ATOM 737 O O . GLU A 1 99 ? 55.746 1.515 63.888 1.00 34.39 99 GLU A O 1
ATOM 743 N N . LEU A 1 100 ? 57.293 1.120 65.470 1.00 39.30 100 LEU A N 1
ATOM 744 C CA . LEU A 1 100 ? 56.340 1.120 66.569 1.00 37.72 100 LEU A CA 1
ATOM 745 C C . LEU A 1 100 ? 55.726 2.507 66.766 1.00 35.45 100 LEU A C 1
ATOM 746 O O . LEU A 1 100 ? 54.542 2.649 67.063 1.00 35.25 100 LEU A O 1
ATOM 751 N N . VAL A 1 101 ? 56.552 3.529 66.601 1.00 39.73 101 VAL A N 1
ATOM 752 C CA . VAL A 1 101 ? 56.117 4.920 66.685 1.00 41.82 101 VAL A CA 1
ATOM 753 C C . VAL A 1 101 ? 55.020 5.239 65.667 1.00 34.00 101 VAL A C 1
ATOM 754 O O . VAL A 1 101 ? 54.030 5.893 65.985 1.00 42.92 101 VAL A O 1
ATOM 758 N N . LYS A 1 102 ? 55.211 4.765 64.442 1.00 33.22 102 LYS A N 1
ATOM 759 C CA . LYS A 1 102 ? 54.259 5.002 63.365 1.00 40.99 102 LYS A CA 1
ATOM 760 C C . LYS A 1 102 ? 52.997 4.193 63.604 1.00 34.53 102 LYS A C 1
ATOM 761 O O . LYS A 1 102 ? 51.886 4.685 63.413 1.00 38.95 102 LYS A O 1
ATOM 767 N N . THR A 1 103 ? 53.181 2.947 64.027 1.00 36.46 103 THR A N 1
ATOM 768 C CA . THR A 1 103 ? 52.064 2.070 64.348 1.00 32.48 103 THR A CA 1
ATOM 769 C C . THR A 1 103 ? 51.157 2.704 65.386 1.00 30.68 103 THR A C 1
ATOM 770 O O . THR A 1 103 ? 49.957 2.837 65.164 1.00 36.96 103 THR A O 1
ATOM 774 N N . LEU A 1 104 ? 51.722 3.095 66.525 1.00 36.32 104 LEU A N 1
ATOM 775 C CA . LEU A 1 104 ? 50.913 3.678 67.589 1.00 33.89 104 LEU A CA 1
ATOM 776 C C . LEU A 1 104 ? 50.298 5.027 67.197 1.00 37.64 104 LEU A C 1
ATOM 777 O O . LEU A 1 104 ? 49.166 5.333 67.582 1.00 36.24 104 LEU A O 1
ATOM 782 N N . ALA A 1 105 ? 51.036 5.823 66.427 1.00 34.59 105 ALA A N 1
ATOM 783 C CA . ALA A 1 105 ? 50.533 7.120 65.953 1.00 35.37 105 ALA A CA 1
ATOM 784 C C . ALA A 1 105 ? 49.388 6.969 64.953 1.00 37.96 105 ALA A C 1
ATOM 785 O O . ALA A 1 105 ? 48.633 7.908 64.721 1.00 38.74 105 ALA A O 1
ATOM 787 N N . ALA A 1 106 ? 49.277 5.782 64.362 1.00 39.64 106 ALA A N 1
ATOM 788 C CA . ALA A 1 106 ? 48.216 5.456 63.416 1.00 38.36 106 ALA A CA 1
ATOM 789 C C . ALA A 1 106 ? 46.857 5.192 64.087 1.00 39.52 106 ALA A C 1
ATOM 790 O O . ALA A 1 106 ? 45.811 5.227 63.436 1.00 38.97 106 ALA A O 1
ATOM 792 N N . ILE A 1 107 ? 46.869 4.906 65.382 1.00 35.06 107 ILE A N 1
ATOM 793 C CA . ILE A 1 107 ? 45.620 4.655 66.096 1.00 36.67 107 ILE A CA 1
ATOM 794 C C . ILE A 1 107 ? 44.765 5.924 66.106 1.00 37.04 107 ILE A C 1
ATOM 795 O O . ILE A 1 107 ? 45.212 6.966 66.568 1.00 39.24 107 ILE A O 1
ATOM 800 N N . PRO A 1 108 ? 43.530 5.838 65.584 1.00 41.63 108 PRO A N 1
ATOM 801 C CA . PRO A 1 108 ? 42.680 7.022 65.405 1.00 38.61 108 PRO A CA 1
ATOM 802 C C . PRO A 1 108 ? 42.402 7.759 66.707 1.00 45.10 108 PRO A C 1
ATOM 803 O O . PRO A 1 108 ? 42.206 7.126 67.739 1.00 35.70 108 PRO A O 1
ATOM 807 N N . PHE A 1 109 ? 42.367 9.088 66.639 1.00 44.94 109 PHE A N 1
ATOM 808 C CA . PHE A 1 109 ? 42.073 9.929 67.789 1.00 35.20 109 PHE A CA 1
ATOM 809 C C . PHE A 1 109 ? 40.705 9.592 68.377 1.00 41.24 109 PHE A C 1
ATOM 810 O O . PHE A 1 109 ? 40.333 10.054 69.454 1.00 40.41 109 PHE A O 1
ATOM 818 N N . THR A 1 110 ? 39.943 8.784 67.663 1.00 39.29 110 THR A N 1
ATOM 819 C CA . THR A 1 110 ? 38.615 8.439 68.129 1.00 40.66 110 THR A CA 1
ATOM 820 C C . THR A 1 110 ? 38.683 7.378 69.259 1.00 43.39 110 THR A C 1
ATOM 821 O O . THR A 1 110 ? 37.723 7.173 70.012 1.00 41.94 110 THR A O 1
ATOM 825 N N . ILE A 1 111 ? 39.855 6.759 69.409 1.00 40.42 111 ILE A N 1
ATOM 826 C CA . ILE A 1 111 ? 40.099 5.738 70.435 1.00 33.87 111 ILE A CA 1
ATOM 827 C C . ILE A 1 111 ? 40.443 6.349 71.803 1.00 39.14 111 ILE A C 1
ATOM 828 O O . ILE A 1 111 ? 41.414 7.101 71.933 1.00 33.74 111 ILE A O 1
ATOM 833 N N . THR A 1 112 ? 39.663 6.015 72.827 1.00 34.67 112 THR A N 1
ATOM 834 C CA . THR A 1 112 ? 39.932 6.517 74.174 1.00 32.59 112 THR A CA 1
ATOM 835 C C . THR A 1 112 ? 40.352 5.405 75.138 1.00 32.12 112 THR A C 1
ATOM 836 O O . THR A 1 112 ? 40.881 5.678 76.222 1.00 32.75 112 THR A O 1
ATOM 840 N N . VAL A 1 113 ? 40.105 4.159 74.743 1.00 34.79 113 VAL A N 1
ATOM 841 C CA . VAL A 1 113 ? 40.483 2.998 75.556 1.00 34.14 113 VAL A CA 1
ATOM 842 C C . VAL A 1 113 ? 41.341 2.040 74.732 1.00 29.07 113 VAL A C 1
ATOM 843 O O . VAL A 1 113 ? 40.916 1.573 73.679 1.00 30.20 113 VAL A O 1
ATOM 847 N N . LEU A 1 114 ? 42.544 1.746 75.217 1.00 31.19 114 LEU A N 1
ATOM 848 C CA . LEU A 1 114 ? 43.512 0.959 74.451 1.00 36.09 114 LEU A CA 1
ATOM 849 C C . LEU A 1 114 ? 44.131 -0.168 75.285 1.00 30.20 114 LEU A C 1
ATOM 850 O O . LEU A 1 114 ? 44.657 0.073 76.364 1.00 32.51 114 LEU A O 1
ATOM 855 N N . ASP A 1 115 ? 44.085 -1.390 74.768 1.00 28.52 115 ASP A N 1
ATOM 856 C CA . ASP A 1 115 ? 44.708 -2.540 75.422 1.00 30.00 115 ASP A CA 1
ATOM 857 C C . ASP A 1 115 ? 45.970 -2.928 74.646 1.00 30.53 115 ASP A C 1
ATOM 858 O O . ASP A 1 115 ? 45.903 -3.352 73.483 1.00 30.33 115 ASP A O 1
ATOM 863 N N . LEU A 1 116 ? 47.121 -2.735 75.281 1.00 30.82 116 LEU A N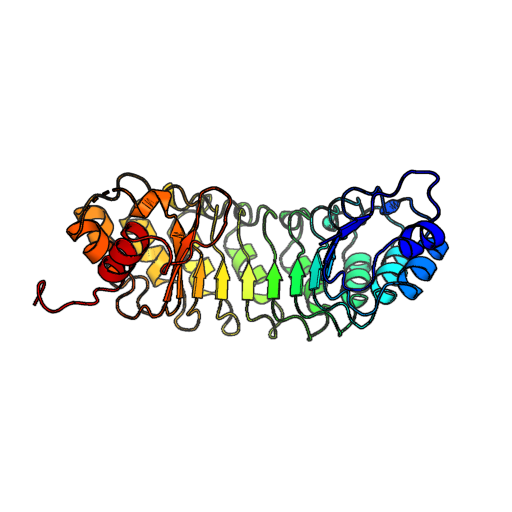 1
ATOM 864 C CA . LEU A 1 116 ? 48.392 -3.177 74.728 1.00 33.53 116 LEU A CA 1
ATOM 865 C C . LEU A 1 116 ? 48.973 -4.331 75.558 1.00 24.86 116 LEU A C 1
ATOM 866 O O . LEU A 1 116 ? 50.180 -4.515 75.602 1.00 26.88 116 LEU A O 1
ATOM 871 N N . GLY A 1 117 ? 48.107 -5.109 76.202 1.00 29.21 117 GLY A N 1
ATOM 872 C CA . GLY A 1 117 ? 48.564 -6.195 77.065 1.00 27.55 117 GLY A CA 1
ATOM 873 C C . GLY A 1 117 ? 49.331 -7.265 76.302 1.00 31.43 117 GLY A C 1
ATOM 874 O O . GLY A 1 117 ? 49.216 -7.367 75.075 1.00 28.35 117 GLY A O 1
ATOM 875 N N . TRP A 1 118 ? 50.141 -8.047 77.011 1.00 27.65 118 TRP A N 1
ATOM 876 C CA . TRP A 1 118 ? 50.752 -9.235 76.415 1.00 28.15 118 TRP A CA 1
ATOM 877 C C . TRP A 1 118 ? 51.469 -8.949 75.079 1.00 32.05 118 TRP A C 1
ATOM 878 O O . TRP A 1 118 ? 51.253 -9.648 74.080 1.00 30.38 118 TRP A O 1
ATOM 889 N N . ASN A 1 119 ? 52.314 -7.922 75.062 1.00 29.09 119 ASN A N 1
ATOM 890 C CA . ASN A 1 119 ? 53.065 -7.566 73.856 1.00 29.06 119 ASN A CA 1
ATOM 891 C C . ASN A 1 119 ? 54.587 -7.565 74.068 1.00 32.45 119 ASN A C 1
ATOM 892 O O . ASN A 1 119 ? 55.328 -6.975 73.287 1.00 30.10 119 ASN A O 1
ATOM 897 N N . ASP A 1 120 ? 55.040 -8.224 75.135 1.00 31.44 120 ASP A N 1
ATOM 898 C CA . ASP A 1 120 ? 56.472 -8.370 75.417 1.00 32.72 120 ASP A CA 1
ATOM 899 C C . ASP A 1 120 ? 57.178 -7.035 75.662 1.00 35.86 120 ASP A C 1
ATOM 900 O O . ASP A 1 120 ? 58.376 -6.911 75.420 1.00 29.70 120 ASP A O 1
ATOM 905 N N . PHE A 1 121 ? 56.438 -6.046 76.147 1.00 28.01 121 PHE A N 1
ATOM 906 C CA . PHE A 1 121 ? 57.008 -4.732 76.395 1.00 33.70 121 PHE A CA 1
ATOM 907 C C . PHE A 1 121 ? 58.143 -4.700 77.431 1.00 31.18 121 PHE A C 1
ATOM 908 O O . PHE A 1 121 ? 58.874 -3.720 77.500 1.00 31.29 121 PHE A O 1
ATOM 916 N N . SER A 1 122 ? 58.309 -5.766 78.212 1.00 28.66 122 SER A N 1
ATOM 917 C CA . SER A 1 122 ? 59.471 -5.852 79.099 1.00 29.67 122 SER A CA 1
ATOM 918 C C . SER A 1 122 ? 60.802 -5.847 78.327 1.00 33.36 122 SER A C 1
ATOM 919 O O . SER A 1 122 ? 61.859 -5.573 78.901 1.00 30.50 122 SER A O 1
ATOM 922 N N . SER A 1 123 ? 60.742 -6.141 77.028 1.00 29.87 123 SER A N 1
ATOM 923 C CA . SER A 1 123 ? 61.930 -6.137 76.183 1.00 29.60 123 SER A CA 1
ATOM 924 C C . SER A 1 123 ? 62.351 -4.728 75.778 1.00 31.07 123 SER A C 1
ATOM 925 O O . SER A 1 123 ? 63.384 -4.558 75.138 1.00 32.29 123 SER A O 1
ATOM 928 N N . LYS A 1 124 ? 61.535 -3.732 76.118 1.00 27.99 124 LYS A N 1
ATOM 929 C CA . LYS A 1 124 ? 61.844 -2.341 75.792 1.00 31.96 124 LYS A CA 1
ATOM 930 C C . LYS A 1 124 ? 62.519 -1.632 76.961 1.00 29.93 124 LYS A C 1
ATOM 931 O O . LYS A 1 124 ? 62.130 -1.815 78.109 1.00 31.13 124 LYS A O 1
ATOM 937 N N . SER A 1 125 ? 63.516 -0.809 76.667 1.00 32.64 125 SER A N 1
ATOM 938 C CA . SER A 1 125 ? 64.076 0.076 77.687 1.00 37.67 125 SER A CA 1
ATOM 939 C C . SER A 1 125 ? 63.123 1.241 77.894 1.00 36.70 125 SER A C 1
ATOM 940 O O . SER A 1 125 ? 62.221 1.472 77.080 1.00 32.45 125 SER A O 1
ATOM 943 N N . SER A 1 126 ? 63.328 1.988 78.974 1.00 38.80 126 SER A N 1
ATOM 944 C CA . SER A 1 126 ? 62.453 3.114 79.286 1.00 35.42 126 SER A CA 1
ATOM 945 C C . SER A 1 126 ? 62.526 4.194 78.201 1.00 36.82 126 SER A C 1
ATOM 946 O O . SER A 1 126 ? 61.542 4.890 77.951 1.00 42.47 126 SER A O 1
ATOM 949 N N . SER A 1 127 ? 63.685 4.320 77.556 1.00 34.54 127 SER A N 1
ATOM 950 C CA . SER A 1 127 ? 63.838 5.217 76.407 1.00 37.98 127 SER A CA 1
ATOM 951 C C . SER A 1 127 ? 62.943 4.791 75.250 1.00 38.90 127 SER A C 1
ATOM 952 O O . SER A 1 127 ? 62.322 5.624 74.589 1.00 38.73 127 SER A O 1
ATOM 955 N N . GLU A 1 128 ? 62.905 3.488 74.994 1.00 36.91 128 GLU A N 1
ATOM 956 C CA . GLU A 1 128 ? 62.079 2.942 73.919 1.00 36.75 128 GLU A CA 1
ATOM 957 C C . GLU A 1 128 ? 60.590 3.054 74.254 1.00 38.15 128 GLU A C 1
ATOM 958 O O . GLU A 1 128 ? 59.775 3.360 73.390 1.00 40.09 128 GLU A O 1
ATOM 964 N N . PHE A 1 129 ? 60.236 2.799 75.510 1.00 33.00 129 PHE A N 1
ATOM 965 C CA . PHE A 1 129 ? 58.878 3.056 75.972 1.00 40.09 129 PHE A CA 1
ATOM 966 C C . PHE A 1 129 ? 58.477 4.512 75.729 1.00 42.98 129 PHE A C 1
ATOM 967 O O . PHE A 1 129 ? 57.412 4.792 75.189 1.00 40.14 129 PHE A O 1
ATOM 975 N N . LYS A 1 130 ? 59.332 5.427 76.174 1.00 35.53 130 LYS A N 1
ATOM 976 C CA . LYS A 1 130 ? 59.102 6.862 76.033 1.00 47.41 130 LYS A CA 1
ATOM 977 C C . LYS A 1 130 ? 58.878 7.256 74.562 1.00 43.28 130 LYS A C 1
ATOM 978 O O . LYS A 1 130 ? 57.939 7.981 74.230 1.00 43.73 130 LYS A O 1
ATOM 984 N N . GLN A 1 131 ? 59.738 6.760 73.680 1.00 40.80 131 GLN A N 1
ATOM 985 C CA . GLN A 1 131 ? 59.606 7.021 72.248 1.00 35.71 131 GLN A CA 1
ATOM 986 C C . GLN A 1 131 ? 58.303 6.443 71.697 1.00 41.45 131 GLN A C 1
ATOM 987 O O . GLN A 1 131 ? 57.610 7.071 70.886 1.00 38.35 131 GLN A O 1
ATOM 993 N N . ALA A 1 132 ? 57.964 5.241 72.143 1.00 38.28 132 ALA A N 1
ATOM 994 C CA . ALA A 1 132 ? 56.806 4.540 71.602 1.00 40.82 132 ALA A CA 1
ATOM 995 C C . ALA A 1 132 ? 55.517 5.226 72.007 1.00 38.60 132 ALA A C 1
ATOM 996 O O . ALA A 1 132 ? 54.676 5.500 71.172 1.00 48.25 132 ALA A O 1
ATOM 998 N N . PHE A 1 133 ? 55.385 5.506 73.298 1.00 41.68 133 PHE A N 1
ATOM 999 C CA . PHE A 1 133 ? 54.146 6.010 73.874 1.00 40.94 133 PHE A CA 1
ATOM 1000 C C . PHE A 1 133 ? 53.931 7.506 73.627 1.00 48.84 133 PHE A C 1
ATOM 1001 O O . PHE A 1 133 ? 52.812 8.006 73.757 1.00 42.24 133 PHE A O 1
ATOM 1009 N N . SER A 1 134 ? 54.999 8.217 73.281 1.00 45.82 134 SER A N 1
ATOM 1010 C CA . SER A 1 134 ? 54.905 9.654 73.055 1.00 42.20 134 SER A CA 1
ATOM 1011 C C . SER A 1 134 ? 54.089 9.947 71.807 1.00 50.43 134 SER A C 1
ATOM 1012 O O . SER A 1 134 ? 53.614 11.063 71.608 1.00 44.77 134 SER A O 1
ATOM 1015 N N . ASN A 1 135 ? 53.916 8.932 70.972 1.00 48.74 135 ASN A N 1
ATOM 1016 C CA . ASN A 1 135 ? 53.153 9.088 69.744 1.00 42.09 135 ASN A CA 1
ATOM 1017 C C . ASN A 1 135 ? 51.716 8.554 69.806 1.00 48.69 135 ASN A C 1
ATOM 1018 O O . ASN A 1 135 ? 51.013 8.547 68.802 1.00 44.00 135 ASN A O 1
ATOM 1023 N N . LEU A 1 136 ? 51.270 8.107 70.980 1.00 45.55 136 LEU A N 1
ATOM 1024 C CA . LEU A 1 136 ? 49.877 7.690 71.105 1.00 43.51 136 LEU A CA 1
ATOM 1025 C C . LEU A 1 136 ? 48.947 8.894 70.980 1.00 34.55 136 LEU A C 1
ATOM 1026 O O . LEU A 1 136 ? 49.245 9.969 71.492 1.00 44.34 136 LEU A O 1
ATOM 1031 N N . PRO A 1 137 ? 47.815 8.719 70.296 1.00 34.58 137 PRO A N 1
ATOM 1032 C CA . PRO A 1 137 ? 46.851 9.819 70.238 1.00 40.84 137 PRO A CA 1
ATOM 1033 C C . PRO A 1 137 ? 46.507 10.294 71.650 1.00 45.98 137 PRO A C 1
ATOM 1034 O O . PRO A 1 137 ? 46.402 9.471 72.577 1.00 40.06 137 PRO A O 1
ATOM 1038 N N . ALA A 1 138 ? 46.340 11.603 71.820 1.00 35.87 138 ALA A N 1
ATOM 1039 C CA . ALA A 1 138 ? 46.122 12.173 73.152 1.00 43.89 138 ALA A CA 1
ATOM 1040 C C . ALA A 1 138 ? 44.713 11.903 73.654 1.00 35.44 138 ALA A C 1
ATOM 1041 O O . ALA A 1 138 ? 44.358 12.296 74.751 1.00 41.77 138 ALA A O 1
ATOM 1043 N N . SER A 1 139 ? 43.930 11.197 72.846 1.00 45.59 139 SER A N 1
ATOM 1044 C CA . SER A 1 139 ? 42.548 10.852 73.171 1.00 39.84 139 SER A CA 1
ATOM 1045 C C . SER A 1 139 ? 42.461 9.690 74.159 1.00 40.61 139 SER A C 1
ATOM 1046 O O . SER A 1 139 ? 41.396 9.411 74.716 1.00 36.10 139 SER A O 1
ATOM 1049 N N . ILE A 1 140 ? 43.575 8.993 74.346 1.00 40.93 140 ILE A N 1
ATOM 1050 C CA . ILE A 1 140 ? 43.590 7.800 75.186 1.00 36.84 140 ILE A CA 1
ATOM 1051 C C . ILE A 1 140 ? 43.612 8.143 76.678 1.00 36.65 140 ILE A C 1
ATOM 1052 O O . ILE A 1 140 ? 44.577 8.719 77.175 1.00 38.33 140 ILE A O 1
ATOM 1057 N N . THR A 1 141 ? 42.532 7.798 77.379 1.00 33.66 141 THR A N 1
ATOM 1058 C CA . THR A 1 141 ? 42.434 8.025 78.834 1.00 35.29 141 THR A CA 1
ATOM 1059 C C . THR A 1 141 ? 42.581 6.718 79.620 1.00 33.83 141 THR A C 1
ATOM 1060 O O . THR A 1 141 ? 42.817 6.724 80.828 1.00 37.56 141 THR A O 1
ATOM 1064 N N . SER A 1 142 ? 42.439 5.594 78.928 1.00 39.23 142 SER A N 1
ATOM 1065 C CA . SER A 1 142 ? 42.552 4.293 79.570 1.00 36.79 142 SER A CA 1
ATOM 1066 C C . SER A 1 142 ? 43.571 3.406 78.853 1.00 31.94 142 SER A C 1
ATOM 1067 O O . SER A 1 142 ? 43.379 3.037 77.704 1.00 33.36 142 SER A O 1
ATOM 1070 N N . LEU A 1 143 ? 44.655 3.066 79.535 1.00 35.60 143 LEU A N 1
ATOM 1071 C CA . LEU A 1 143 ? 45.718 2.285 78.915 1.00 35.52 143 LEU A CA 1
ATOM 1072 C C . LEU A 1 143 ? 45.976 0.992 79.684 1.00 35.84 143 LEU A C 1
ATOM 1073 O O . LEU A 1 143 ? 46.232 1.013 80.887 1.00 31.19 143 LEU A O 1
ATOM 1078 N N . ASN A 1 144 ? 45.896 -0.129 78.977 1.00 32.85 144 ASN A N 1
ATOM 1079 C CA . ASN A 1 144 ? 46.084 -1.449 79.577 1.00 29.61 144 ASN A CA 1
ATOM 1080 C C . ASN A 1 144 ? 47.445 -2.031 79.202 1.00 28.90 144 ASN A C 1
ATOM 1081 O O . ASN A 1 144 ? 47.723 -2.260 78.012 1.00 31.47 144 ASN A O 1
ATOM 1086 N N . LEU A 1 145 ? 48.285 -2.241 80.212 1.00 25.99 145 LEU A N 1
ATOM 1087 C CA . LEU A 1 145 ? 49.625 -2.794 80.045 1.00 29.12 145 LEU A CA 1
ATOM 1088 C C . LEU A 1 145 ? 49.783 -4.148 80.732 1.00 25.94 145 LEU A C 1
ATOM 1089 O O . LEU A 1 145 ? 50.896 -4.554 81.050 1.00 25.60 145 LEU A O 1
ATOM 1094 N N . ARG A 1 146 ? 48.664 -4.844 80.926 1.00 28.08 146 ARG A N 1
ATOM 1095 C CA . ARG A 1 146 ? 48.636 -6.156 81.581 1.00 30.22 146 ARG A CA 1
ATOM 1096 C C . ARG A 1 146 ? 49.553 -7.159 80.891 1.00 30.77 146 ARG A C 1
ATOM 1097 O O . ARG A 1 146 ? 49.726 -7.110 79.688 1.00 29.24 146 ARG A O 1
ATOM 1105 N N . GLY A 1 147 ? 50.129 -8.079 81.656 1.00 30.31 147 GLY A N 1
ATOM 1106 C CA . GLY A 1 147 ? 50.878 -9.181 81.077 1.00 26.83 147 GLY A CA 1
ATOM 1107 C C . GLY A 1 147 ? 52.101 -8.825 80.246 1.00 32.82 147 GLY A C 1
ATOM 1108 O O . GLY A 1 147 ? 52.410 -9.505 79.270 1.00 30.47 147 GLY A O 1
ATOM 1109 N N . ASN A 1 148 ? 52.802 -7.763 80.624 1.00 26.01 148 ASN A N 1
ATOM 1110 C CA . ASN A 1 148 ? 54.033 -7.395 79.942 1.00 29.47 148 ASN A CA 1
ATOM 1111 C C . ASN A 1 148 ? 55.290 -7.640 80.784 1.00 29.95 148 ASN A C 1
ATOM 1112 O O . ASN A 1 148 ? 56.355 -7.105 80.486 1.00 29.32 148 ASN A O 1
ATOM 1117 N N . ASP A 1 149 ? 55.147 -8.473 81.818 1.00 32.12 149 ASP A N 1
ATOM 1118 C CA . ASP A 1 149 ? 56.247 -8.845 82.716 1.00 31.61 149 ASP A CA 1
ATOM 1119 C C . ASP A 1 149 ? 57.019 -7.629 83.209 1.00 36.60 149 ASP A C 1
ATOM 1120 O O . ASP A 1 149 ? 58.243 -7.654 83.294 1.00 33.52 149 ASP A O 1
ATOM 1125 N N . LEU A 1 150 ? 56.298 -6.561 83.530 1.00 27.34 150 LEU A N 1
ATOM 1126 C CA . LEU A 1 150 ? 56.941 -5.345 83.991 1.00 27.29 150 LEU A CA 1
ATOM 1127 C C . LEU A 1 150 ? 57.706 -5.566 85.299 1.00 32.63 150 LEU A C 1
ATOM 1128 O O . LEU A 1 150 ? 58.654 -4.840 85.602 1.00 30.67 150 LEU A O 1
ATOM 1133 N N . GLY A 1 151 ? 57.305 -6.588 86.053 1.00 27.61 151 GLY A N 1
ATOM 1134 C CA . GLY A 1 151 ? 57.964 -6.928 87.300 1.00 33.96 151 GLY A CA 1
ATOM 1135 C C . GLY A 1 151 ? 59.415 -7.340 87.139 1.00 43.94 151 GLY A C 1
ATOM 1136 O O . GLY A 1 151 ? 60.163 -7.325 88.117 1.00 34.90 151 GLY A O 1
ATOM 1137 N N . ILE A 1 152 ? 59.825 -7.680 85.910 1.00 31.58 152 ILE A N 1
ATOM 1138 C CA . ILE A 1 152 ? 61.206 -8.074 85.656 1.00 26.74 152 ILE A CA 1
ATOM 1139 C C . ILE A 1 152 ? 62.118 -6.857 85.517 1.00 34.31 152 ILE A C 1
ATOM 1140 O O . ILE A 1 152 ? 63.339 -6.969 85.624 1.00 35.82 152 ILE A O 1
ATOM 1145 N N . LYS A 1 153 ? 61.528 -5.689 85.287 1.00 32.76 153 LYS A N 1
ATOM 1146 C CA . LYS A 1 153 ? 62.322 -4.486 85.096 1.00 35.51 153 LYS A CA 1
ATOM 1147 C C . LYS A 1 153 ? 62.916 -3.994 86.414 1.00 36.25 153 LYS A C 1
ATOM 1148 O O . LYS A 1 153 ? 62.262 -4.033 87.450 1.00 46.06 153 LYS A O 1
ATOM 1154 N N . SER A 1 154 ? 64.163 -3.534 86.364 1.00 44.66 154 SER A N 1
ATOM 1155 C CA . SER A 1 154 ? 64.804 -2.914 87.516 1.00 47.08 154 SER A CA 1
ATOM 1156 C C . SER A 1 154 ? 63.914 -1.766 87.961 1.00 48.78 154 SER A C 1
ATOM 1157 O O . SER A 1 154 ? 63.189 -1.193 87.145 1.00 43.90 154 SER A O 1
ATOM 1160 N N . SER A 1 155 ? 63.964 -1.420 89.242 1.00 41.36 155 SER A N 1
ATOM 1161 C CA . SER A 1 155 ? 63.076 -0.388 89.749 1.00 42.63 155 SER A CA 1
ATOM 1162 C C . SER A 1 155 ? 63.325 0.962 89.085 1.00 35.88 155 SER A C 1
ATOM 1163 O O . SER A 1 155 ? 62.384 1.718 88.854 1.00 39.84 155 SER A O 1
ATOM 1166 N N . ASP A 1 156 ? 64.587 1.268 88.792 1.00 42.72 156 ASP A N 1
ATOM 1167 C CA . ASP A 1 156 ? 64.941 2.521 88.117 1.00 48.57 156 ASP A CA 1
ATOM 1168 C C . ASP A 1 156 ? 64.277 2.612 86.744 1.00 47.18 156 ASP A C 1
ATOM 1169 O O . ASP A 1 156 ? 63.763 3.661 86.357 1.00 41.36 156 ASP A O 1
ATOM 1174 N N . GLU A 1 157 ? 64.293 1.505 86.012 1.00 38.14 157 GLU A N 1
ATOM 1175 C CA . GLU A 1 157 ? 63.673 1.482 84.686 1.00 48.27 157 GLU A CA 1
ATOM 1176 C C . GLU A 1 157 ? 62.152 1.608 84.813 1.00 35.83 157 GLU A C 1
ATOM 1177 O O . GLU A 1 157 ? 61.529 2.388 84.102 1.00 40.32 157 GLU A O 1
ATOM 1183 N N . LEU A 1 158 ? 61.567 0.875 85.758 1.00 42.17 158 LEU A N 1
ATOM 1184 C CA . LEU A 1 158 ? 60.121 0.930 85.981 1.00 37.80 158 LEU A CA 1
ATOM 1185 C C . LEU A 1 158 ? 59.634 2.342 86.272 1.00 44.34 158 LEU A C 1
ATOM 1186 O O . LEU A 1 158 ? 58.561 2.748 85.820 1.00 43.10 158 LEU A O 1
ATOM 1191 N N . ILE A 1 159 ? 60.425 3.091 87.031 1.00 42.16 159 ILE A N 1
ATOM 1192 C CA . ILE A 1 159 ? 60.050 4.442 87.409 1.00 36.96 159 ILE A CA 1
ATOM 1193 C C . ILE A 1 159 ? 60.072 5.366 86.198 1.00 42.70 159 ILE A C 1
ATOM 1194 O O . ILE A 1 159 ? 59.186 6.203 86.039 1.00 45.81 159 ILE A O 1
ATOM 1199 N N . GLN A 1 160 ? 61.068 5.191 85.330 1.00 44.83 160 GLN A N 1
ATOM 1200 C CA . GLN A 1 160 ? 61.124 5.923 84.061 1.00 38.95 160 GLN A CA 1
ATOM 1201 C C . GLN A 1 160 ? 60.002 5.522 83.111 1.00 43.59 160 GLN A C 1
ATOM 1202 O O . GLN A 1 160 ? 59.514 6.340 82.337 1.00 40.62 160 GLN A O 1
ATOM 1208 N N . ILE A 1 161 ? 59.607 4.253 83.143 1.00 41.31 161 ILE A N 1
ATOM 1209 C CA . ILE A 1 161 ? 58.488 3.810 82.313 1.00 35.79 161 ILE A CA 1
ATOM 1210 C C . ILE A 1 161 ? 57.187 4.493 82.735 1.00 33.12 161 ILE A C 1
ATOM 1211 O O . ILE A 1 161 ? 56.383 4.876 81.893 1.00 34.93 161 ILE A O 1
ATOM 1216 N N . LEU A 1 162 ? 56.981 4.632 84.045 1.00 39.45 162 LEU A N 1
ATOM 1217 C CA . LEU A 1 162 ? 55.847 5.391 84.567 1.00 39.01 162 LEU A CA 1
ATOM 1218 C C . LEU A 1 162 ? 55.877 6.822 84.039 1.00 49.10 162 LEU A C 1
ATOM 1219 O O . LEU A 1 162 ? 54.843 7.390 83.693 1.00 43.50 162 LEU A O 1
ATOM 1224 N N . ALA A 1 163 ? 57.072 7.397 83.956 1.00 50.61 163 ALA A N 1
ATOM 1225 C CA . ALA A 1 163 ? 57.229 8.727 83.364 1.00 60.30 163 ALA A CA 1
ATOM 1226 C C . ALA A 1 163 ? 56.763 8.783 81.907 1.00 49.18 163 ALA A C 1
ATOM 1227 O O . ALA A 1 163 ? 56.436 9.851 81.395 1.00 50.77 163 ALA A O 1
ATOM 1229 N N . ALA A 1 164 ? 56.719 7.632 81.241 1.00 48.26 164 ALA A N 1
ATOM 1230 C CA . ALA A 1 164 ? 56.410 7.600 79.812 1.00 50.20 164 ALA A CA 1
ATOM 1231 C C . ALA A 1 164 ? 54.911 7.505 79.518 1.00 44.65 164 ALA A C 1
ATOM 1232 O O . ALA A 1 164 ? 54.490 7.629 78.370 1.00 47.11 164 ALA A O 1
ATOM 1234 N N . ILE A 1 165 ? 54.112 7.285 80.556 1.00 46.44 165 ILE A N 1
ATOM 1235 C CA . ILE A 1 165 ? 52.665 7.202 80.399 1.00 41.94 165 ILE A CA 1
ATOM 1236 C C . ILE A 1 165 ? 52.113 8.560 79.948 1.00 43.99 165 ILE A C 1
ATOM 1237 O O . ILE A 1 165 ? 52.301 9.564 80.632 1.00 48.22 165 ILE A O 1
ATOM 1242 N N . PRO A 1 166 ? 51.434 8.602 78.793 1.00 43.55 166 PRO A N 1
ATOM 1243 C CA . PRO A 1 166 ? 50.888 9.885 78.328 1.00 45.38 166 PRO A CA 1
ATOM 1244 C C . PRO A 1 166 ? 50.105 10.610 79.425 1.00 48.51 166 PRO A C 1
ATOM 1245 O O . PRO A 1 166 ? 49.416 9.977 80.242 1.00 41.65 166 PRO A O 1
ATOM 1249 N N . ALA A 1 167 ? 50.223 11.934 79.434 1.00 47.11 167 ALA A N 1
ATOM 1250 C CA . ALA A 1 167 ? 49.615 12.766 80.468 1.00 51.83 167 ALA A CA 1
ATOM 1251 C C . ALA A 1 167 ? 48.095 12.644 80.502 1.00 38.09 167 ALA A C 1
ATOM 1252 O O . ALA A 1 167 ? 47.478 12.886 81.530 1.00 44.38 167 ALA A O 1
ATOM 1254 N N . ASN A 1 168 ? 47.499 12.263 79.378 1.00 40.59 168 ASN A N 1
ATOM 1255 C CA . ASN A 1 168 ? 46.048 12.103 79.276 1.00 32.10 168 ASN A CA 1
ATOM 1256 C C . ASN A 1 168 ? 45.493 10.805 79.884 1.00 36.28 168 ASN A C 1
ATOM 1257 O O . ASN A 1 168 ? 44.280 10.652 80.035 1.00 32.56 168 ASN A O 1
ATOM 1262 N N . VAL A 1 169 ? 46.368 9.865 80.223 1.00 35.64 169 VAL A N 1
ATOM 1263 C CA . VAL A 1 169 ? 45.899 8.581 80.750 1.00 36.81 169 VAL A CA 1
ATOM 1264 C C . VAL A 1 169 ? 45.481 8.729 82.202 1.00 33.74 169 VAL A C 1
ATOM 1265 O O . VAL A 1 169 ? 46.292 9.082 83.049 1.00 38.90 169 VAL A O 1
ATOM 1269 N N . ASN A 1 170 ? 44.210 8.479 82.497 1.00 35.79 170 ASN A N 1
ATOM 1270 C CA . ASN A 1 170 ? 43.760 8.549 83.889 1.00 38.30 170 ASN A CA 1
ATOM 1271 C C . ASN A 1 170 ? 43.432 7.180 84.474 1.00 38.60 170 ASN A C 1
ATOM 1272 O O . ASN A 1 170 ? 43.172 7.054 85.663 1.00 37.92 170 ASN A O 1
ATOM 1277 N N . SER A 1 171 ? 43.443 6.157 83.624 1.00 38.74 171 SER A N 1
ATOM 1278 C CA . SER A 1 171 ? 43.188 4.799 84.072 1.00 36.18 171 SER A CA 1
ATOM 1279 C C . SER A 1 171 ? 44.296 3.873 83.575 1.00 33.78 171 SER A C 1
ATOM 1280 O O . SER A 1 171 ? 44.481 3.706 82.381 1.00 30.33 171 SER A O 1
ATOM 1283 N N . LEU A 1 172 ? 45.047 3.296 84.504 1.00 33.23 172 LEU A N 1
ATOM 1284 C CA . LEU A 1 172 ? 46.197 2.481 84.147 1.00 34.58 172 LEU A CA 1
ATOM 1285 C C . LEU A 1 172 ? 46.013 1.069 84.656 1.00 29.37 172 LEU A C 1
ATOM 1286 O O . LEU A 1 172 ? 45.805 0.862 85.840 1.00 34.33 172 LEU A O 1
ATOM 1291 N N . ASN A 1 173 ? 46.089 0.098 83.752 1.00 34.33 173 ASN A N 1
ATOM 1292 C CA . ASN A 1 173 ? 45.985 -1.299 84.140 1.00 31.75 173 ASN A CA 1
ATOM 1293 C C . ASN A 1 173 ? 47.355 -1.968 84.131 1.00 27.14 173 ASN A C 1
ATOM 1294 O O . ASN A 1 173 ? 47.959 -2.135 83.068 1.00 28.43 173 ASN A O 1
ATOM 1299 N N . LEU A 1 174 ? 47.832 -2.337 85.318 1.00 27.52 174 LEU A N 1
ATOM 1300 C CA . LEU A 1 174 ? 49.113 -3.029 85.485 1.00 30.07 174 LEU A CA 1
ATOM 1301 C C . LEU A 1 174 ? 48.946 -4.490 85.906 1.00 27.58 174 LEU A C 1
ATOM 1302 O O . LEU A 1 174 ? 49.876 -5.111 86.402 1.00 32.61 174 LEU A O 1
ATOM 1307 N N . ARG A 1 175 ? 47.762 -5.032 85.674 1.00 29.86 175 ARG A N 1
ATOM 1308 C CA . ARG A 1 175 ? 47.426 -6.405 86.031 1.00 26.43 175 ARG A CA 1
ATOM 1309 C C . ARG A 1 175 ? 48.412 -7.455 85.484 1.00 36.82 175 ARG A C 1
ATOM 1310 O O . ARG A 1 175 ? 48.890 -7.345 84.362 1.00 26.53 175 ARG A O 1
ATOM 1318 N N . GLY A 1 176 ? 48.710 -8.478 86.285 1.00 28.53 176 GLY A N 1
ATOM 1319 C CA . GLY A 1 176 ? 49.487 -9.618 85.812 1.00 31.81 176 GLY A CA 1
ATOM 1320 C C . GLY A 1 176 ? 50.886 -9.300 85.306 1.00 28.92 176 GLY A C 1
ATOM 1321 O O . GLY A 1 176 ? 51.314 -9.785 84.253 1.00 35.28 176 GLY A O 1
ATOM 1322 N N . ASN A 1 177 ? 51.601 -8.481 86.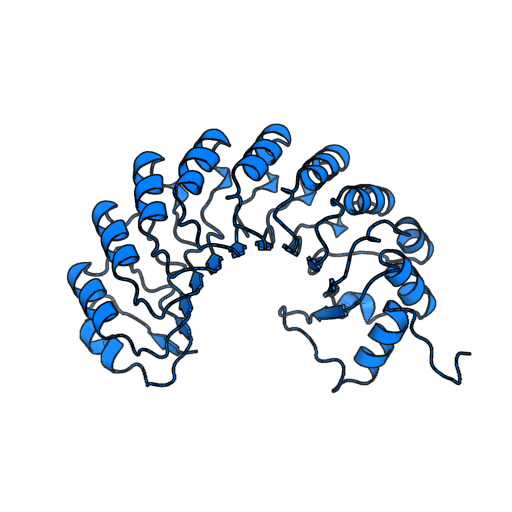057 1.00 29.35 177 ASN A N 1
ATOM 1323 C CA . ASN A 1 177 ? 52.945 -8.083 85.684 1.00 34.47 177 ASN A CA 1
ATOM 1324 C C . ASN A 1 177 ? 53.997 -8.578 86.669 1.00 34.27 177 ASN A C 1
ATOM 1325 O O . ASN A 1 177 ? 55.107 -8.059 86.706 1.00 31.96 177 ASN A O 1
ATOM 1330 N N . ASN A 1 178 ? 53.635 -9.589 87.461 1.00 38.40 178 ASN A N 1
ATOM 1331 C CA . ASN A 1 178 ? 54.545 -10.158 88.450 1.00 33.01 178 ASN A CA 1
ATOM 1332 C C . ASN A 1 178 ? 55.212 -9.075 89.275 1.00 34.34 178 ASN A C 1
ATOM 1333 O O . ASN A 1 178 ? 56.399 -9.170 89.574 1.00 35.18 178 ASN A O 1
ATOM 1338 N N . LEU A 1 179 ? 54.457 -8.039 89.623 1.00 31.59 179 LEU A N 1
ATOM 1339 C CA . LEU A 1 179 ? 55.033 -6.887 90.312 1.00 40.27 179 LEU A CA 1
ATOM 1340 C C . LEU A 1 179 ? 55.615 -7.246 91.685 1.00 41.56 179 LEU A C 1
ATOM 1341 O O . LEU A 1 179 ? 56.545 -6.587 92.160 1.00 40.45 179 LEU A O 1
ATOM 1346 N N . ALA A 1 180 ? 55.091 -8.299 92.308 1.00 42.14 180 ALA A N 1
ATOM 1347 C CA . ALA A 1 180 ? 55.571 -8.689 93.636 1.00 48.16 180 ALA A CA 1
ATOM 1348 C C . ALA A 1 180 ? 56.899 -9.449 93.565 1.00 53.57 180 ALA A C 1
ATOM 1349 O O . ALA A 1 180 ? 57.412 -9.899 94.584 1.00 56.58 180 ALA A O 1
ATOM 1351 N N . SER A 1 181 ? 57.440 -9.583 92.354 1.00 46.58 181 SER A N 1
ATOM 1352 C CA . SER A 1 181 ? 58.779 -10.124 92.130 1.00 48.52 181 SER A CA 1
ATOM 1353 C C . SER A 1 181 ? 59.803 -9.199 92.754 1.00 45.74 181 SER A C 1
ATOM 1354 O O . SER A 1 181 ? 60.886 -9.626 93.148 1.00 61.89 181 SER A O 1
ATOM 1357 N N . LYS A 1 182 ? 59.468 -7.914 92.794 1.00 48.68 182 LYS A N 1
ATOM 1358 C CA . LYS A 1 182 ? 60.357 -6.902 93.342 1.00 52.27 182 LYS A CA 1
ATOM 1359 C C . LYS A 1 182 ? 60.246 -6.887 94.866 1.00 67.86 182 LYS A C 1
ATOM 1360 O O . LYS A 1 182 ? 59.217 -7.275 95.423 1.00 55.75 182 LYS A O 1
ATOM 1366 N N . ASN A 1 183 ? 61.302 -6.458 95.546 1.00 64.13 183 ASN A N 1
ATOM 1367 C CA . ASN A 1 183 ? 61.225 -6.343 96.994 1.00 63.58 183 ASN A CA 1
ATOM 1368 C C . ASN A 1 183 ? 60.369 -5.143 97.398 1.00 60.21 183 ASN A C 1
ATOM 1369 O O . ASN A 1 183 ? 60.100 -4.260 96.580 1.00 54.58 183 ASN A O 1
ATOM 1374 N N . CYS A 1 184 ? 59.955 -5.122 98.661 1.00 59.64 184 CYS A N 1
ATOM 1375 C CA . CYS A 1 184 ? 59.038 -4.113 99.189 1.00 53.19 184 CYS A CA 1
ATOM 1376 C C . CYS A 1 184 ? 59.447 -2.672 98.916 1.00 46.84 184 CYS A C 1
ATOM 1377 O O . CYS A 1 184 ? 58.629 -1.855 98.499 1.00 53.43 184 CYS A O 1
ATOM 1380 N N . ALA A 1 185 ? 60.703 -2.347 99.181 1.00 57.85 185 ALA A N 1
ATOM 1381 C CA . ALA A 1 185 ? 61.155 -0.969 99.039 1.00 60.61 185 ALA A CA 1
ATOM 1382 C C . ALA A 1 185 ? 61.061 -0.525 97.584 1.00 52.67 185 ALA A C 1
ATOM 1383 O O . ALA A 1 185 ? 60.614 0.583 97.285 1.00 56.53 185 ALA A O 1
ATOM 1385 N N . GLU A 1 186 ? 61.484 -1.399 96.679 1.00 52.59 186 GLU A N 1
ATOM 1386 C CA . GLU A 1 186 ? 61.422 -1.100 95.254 1.00 49.86 186 GLU A CA 1
ATOM 1387 C C . GLU A 1 186 ? 59.985 -0.889 94.800 1.00 47.83 186 GLU A C 1
ATOM 1388 O O . GLU A 1 186 ? 59.678 0.064 94.090 1.00 39.66 186 GLU A O 1
ATOM 1394 N N . LEU A 1 187 ? 59.106 -1.787 95.230 1.00 47.47 187 LEU A N 1
ATOM 1395 C CA . LEU A 1 187 ? 57.717 -1.757 94.812 1.00 46.70 187 LEU A CA 1
ATOM 1396 C C . LEU A 1 187 ? 57.025 -0.526 95.386 1.00 43.67 187 LEU A C 1
ATOM 1397 O O . LEU A 1 187 ? 56.214 0.102 94.714 1.00 43.92 187 LEU A O 1
ATOM 1402 N N . ALA A 1 188 ? 57.366 -0.169 96.622 1.00 44.54 188 ALA A N 1
ATOM 1403 C CA . ALA A 1 188 ? 56.826 1.040 97.242 1.00 45.34 188 ALA A CA 1
ATOM 1404 C C . ALA A 1 188 ? 57.262 2.311 96.506 1.00 44.15 188 ALA A C 1
ATOM 1405 O O . ALA A 1 188 ? 56.463 3.239 96.328 1.00 47.93 188 ALA A O 1
ATOM 1407 N N . LYS A 1 189 ? 58.527 2.364 96.091 1.00 42.97 189 LYS A N 1
ATOM 1408 C CA . LYS A 1 189 ? 59.020 3.512 95.327 1.00 44.67 189 LYS A CA 1
ATOM 1409 C C . LYS A 1 189 ? 58.330 3.596 93.961 1.00 41.64 189 LYS A C 1
ATOM 1410 O O . LYS A 1 189 ? 57.983 4.679 93.491 1.00 41.71 189 LYS A O 1
ATOM 1416 N N . PHE A 1 190 ? 58.137 2.445 93.327 1.00 43.18 190 PHE A N 1
ATOM 1417 C CA . PHE A 1 190 ? 57.443 2.397 92.041 1.00 41.01 190 PHE A CA 1
ATOM 1418 C C . PHE A 1 190 ? 56.068 3.044 92.161 1.00 42.60 190 PHE A C 1
ATOM 1419 O O . PHE A 1 190 ? 55.733 3.971 91.419 1.00 40.45 190 PHE A O 1
ATOM 1427 N N . LEU A 1 191 ? 55.285 2.555 93.120 1.00 41.01 191 LEU A N 1
ATOM 1428 C CA . LEU A 1 191 ? 53.920 3.022 93.323 1.00 42.61 191 LEU A CA 1
ATOM 1429 C C . LEU A 1 191 ? 53.840 4.506 93.672 1.00 39.17 191 LEU A C 1
ATOM 1430 O O . LEU A 1 191 ? 52.912 5.195 93.257 1.00 40.33 191 LEU A O 1
ATOM 1435 N N . ALA A 1 192 ? 54.805 4.994 94.447 1.00 43.21 192 ALA A N 1
ATOM 1436 C CA . ALA A 1 192 ? 54.847 6.409 94.807 1.00 39.94 192 ALA A CA 1
ATOM 1437 C C . ALA A 1 192 ? 55.010 7.287 93.562 1.00 49.11 192 ALA A C 1
ATOM 1438 O O . ALA A 1 192 ? 54.646 8.465 93.565 1.00 46.39 192 ALA A O 1
ATOM 1440 N N . SER A 1 193 ? 55.543 6.707 92.492 1.00 42.98 193 SER A N 1
ATOM 1441 C CA . SER A 1 193 ? 55.756 7.461 91.259 1.00 44.20 193 SER A CA 1
ATOM 1442 C C . SER A 1 193 ? 54.614 7.344 90.251 1.00 44.46 193 SER A C 1
ATOM 1443 O O . SER A 1 193 ? 54.728 7.831 89.124 1.00 48.01 193 SER A O 1
ATOM 1446 N N . ILE A 1 194 ? 53.522 6.691 90.635 1.00 45.75 194 ILE A N 1
ATOM 1447 C CA . ILE A 1 194 ? 52.365 6.652 89.753 1.00 44.47 194 ILE A CA 1
ATOM 1448 C C . ILE A 1 194 ? 52.041 8.094 89.381 1.00 41.64 194 ILE A C 1
ATOM 1449 O O . ILE A 1 194 ? 51.883 8.933 90.257 1.00 47.04 194 ILE A O 1
ATOM 1454 N N . PRO A 1 195 ? 51.979 8.392 88.073 1.00 51.67 195 PRO A N 1
ATOM 1455 C CA . PRO A 1 195 ? 51.781 9.763 87.583 1.00 43.52 195 PRO A CA 1
ATOM 1456 C C . PRO A 1 195 ? 50.517 10.430 88.121 1.00 48.31 195 PRO A C 1
ATOM 1457 O O . PRO A 1 195 ? 49.483 9.772 88.305 1.00 38.76 195 PRO A O 1
ATOM 1461 N N . ALA A 1 196 ? 50.620 11.739 88.350 1.00 43.43 196 ALA A N 1
ATOM 1462 C CA . ALA A 1 196 ? 49.559 12.548 88.951 1.00 55.28 196 ALA A CA 1
ATOM 1463 C C . ALA A 1 196 ? 48.238 12.402 88.217 1.00 51.38 196 ALA A C 1
ATOM 1464 O O . ALA A 1 196 ? 47.173 12.645 88.777 1.00 45.21 196 ALA A O 1
ATOM 1466 N N . SER A 1 197 ? 48.330 12.002 86.956 1.00 48.70 197 SER A N 1
ATOM 1467 C CA . SER A 1 197 ? 47.193 11.932 86.054 1.00 43.22 197 SER A CA 1
ATOM 1468 C C . SER A 1 197 ? 46.336 10.696 86.312 1.00 39.64 197 SER A C 1
ATOM 1469 O O . SER A 1 197 ? 45.148 10.653 85.989 1.00 41.82 197 SER A O 1
ATOM 1472 N N . VAL A 1 198 ? 46.956 9.677 86.879 1.00 37.64 198 VAL A N 1
ATOM 1473 C CA . VAL A 1 198 ? 46.293 8.400 87.023 1.00 34.89 198 VAL A CA 1
ATOM 1474 C C . VAL A 1 198 ? 45.464 8.387 88.298 1.00 36.30 198 VAL A C 1
ATOM 1475 O O . VAL A 1 198 ? 46.000 8.487 89.396 1.00 37.25 198 VAL A O 1
ATOM 1479 N N . THR A 1 199 ? 44.151 8.277 88.151 1.00 41.30 199 THR A N 1
ATOM 1480 C CA . THR A 1 199 ? 43.280 8.227 89.319 1.00 41.18 199 THR A CA 1
ATOM 1481 C C . THR A 1 199 ? 42.707 6.822 89.515 1.00 41.48 199 THR A C 1
ATOM 1482 O O . THR A 1 199 ? 42.200 6.500 90.587 1.00 39.51 199 THR A O 1
ATOM 1486 N N . SER A 1 200 ? 42.782 5.992 88.475 1.00 38.55 200 SER A N 1
ATOM 1487 C CA . SER A 1 200 ? 42.371 4.593 88.588 1.00 40.00 200 SER A CA 1
ATOM 1488 C C . SER A 1 200 ? 43.521 3.663 88.252 1.00 36.60 200 SER A C 1
ATOM 1489 O O . SER A 1 200 ? 44.157 3.802 87.208 1.00 33.70 200 SER A O 1
ATOM 1492 N N . LEU A 1 201 ? 43.757 2.695 89.126 1.00 34.40 201 LEU A N 1
ATOM 1493 C CA . LEU A 1 201 ? 44.890 1.802 88.993 1.00 32.94 201 LEU A CA 1
ATOM 1494 C C . LEU A 1 201 ? 44.457 0.363 89.213 1.00 37.24 201 LEU A C 1
ATOM 1495 O O . LEU A 1 201 ? 43.804 0.051 90.205 1.00 36.76 201 LEU A O 1
ATOM 1500 N N . ASP A 1 202 ? 44.837 -0.518 88.294 1.00 32.15 202 ASP A N 1
ATOM 1501 C CA . ASP A 1 202 ? 44.569 -1.939 88.465 1.00 30.95 202 ASP A CA 1
ATOM 1502 C C . ASP A 1 202 ? 45.871 -2.656 88.809 1.00 33.68 202 ASP A C 1
ATOM 1503 O O . ASP A 1 202 ? 46.787 -2.707 87.979 1.00 29.31 202 ASP A O 1
ATOM 1508 N N . LEU A 1 203 ? 45.962 -3.192 90.031 1.00 29.14 203 LEU A N 1
ATOM 1509 C CA . LEU A 1 203 ? 47.116 -4.008 90.442 1.00 25.79 203 LEU A CA 1
ATOM 1510 C C . LEU A 1 203 ? 46.759 -5.483 90.666 1.00 32.14 203 LEU A C 1
ATOM 1511 O O . LEU A 1 203 ? 47.470 -6.213 91.378 1.00 30.52 203 LEU A O 1
ATOM 1516 N N . SER A 1 204 ? 45.671 -5.929 90.053 1.00 31.98 204 SER A N 1
ATOM 1517 C CA . SER A 1 204 ? 45.245 -7.316 90.223 1.00 30.44 204 SER A CA 1
ATOM 1518 C C . SER A 1 204 ? 46.262 -8.326 89.691 1.00 36.85 204 SER A C 1
ATOM 1519 O O . SER A 1 204 ? 47.122 -7.986 88.872 1.00 31.90 204 SER A O 1
ATOM 1522 N N . ALA A 1 205 ? 46.182 -9.555 90.207 1.00 35.12 205 ALA A N 1
ATOM 1523 C CA . ALA A 1 205 ? 47.007 -10.676 89.750 1.00 32.15 205 ALA A CA 1
ATOM 1524 C C . ALA A 1 205 ? 48.502 -10.369 89.687 1.00 31.85 205 ALA A C 1
ATOM 1525 O O . ALA A 1 205 ? 49.177 -10.730 88.729 1.00 34.91 205 ALA A O 1
ATOM 1527 N N . ASN A 1 206 ? 49.017 -9.710 90.714 1.00 29.81 206 ASN A N 1
ATOM 1528 C CA . ASN A 1 206 ? 50.431 -9.369 90.770 1.00 35.38 206 ASN A CA 1
ATOM 1529 C C . ASN A 1 206 ? 51.172 -10.059 91.918 1.00 36.28 206 ASN A C 1
ATOM 1530 O O . ASN A 1 206 ? 52.217 -9.588 92.357 1.00 37.03 206 ASN A O 1
ATOM 1535 N N . LEU A 1 207 ? 50.617 -11.174 92.389 1.00 42.82 207 LEU A N 1
ATOM 1536 C CA . LEU A 1 207 ? 51.215 -11.970 93.462 1.00 41.23 207 LEU A CA 1
ATOM 1537 C C . LEU A 1 207 ? 51.473 -11.168 94.749 1.00 40.54 207 LEU A C 1
ATOM 1538 O O . LEU A 1 207 ? 52.327 -11.546 95.554 1.00 37.16 207 LEU A O 1
ATOM 1543 N N . LEU A 1 208 ? 50.747 -10.069 94.943 1.00 34.99 208 LEU A N 1
ATOM 1544 C CA . LEU A 1 208 ? 50.975 -9.212 96.108 1.00 39.93 208 LEU A CA 1
ATOM 1545 C C . LEU A 1 208 ? 50.801 -9.978 97.432 1.00 43.78 208 LEU A C 1
ATOM 1546 O O . LEU A 1 208 ? 51.373 -9.606 98.450 1.00 46.28 208 LEU A O 1
ATOM 1551 N N . GLY A 1 209 ? 50.025 -11.057 97.397 1.00 43.84 209 GLY A N 1
ATOM 1552 C CA . GLY A 1 209 ? 49.790 -11.886 98.566 1.00 52.69 209 GLY A CA 1
ATOM 1553 C C . GLY A 1 209 ? 51.009 -12.637 99.070 1.00 56.29 209 GLY A C 1
ATOM 1554 O O . GLY A 1 209 ? 50.977 -13.211 100.162 1.00 49.55 209 GLY A O 1
ATOM 1555 N N . LEU A 1 210 ? 52.080 -12.645 98.277 1.00 49.94 210 LEU A N 1
ATOM 1556 C CA . LEU A 1 210 ? 53.347 -13.248 98.694 1.00 45.88 210 LEU A CA 1
ATOM 1557 C C . LEU A 1 210 ? 54.139 -12.346 99.642 1.00 56.47 210 LEU A C 1
ATOM 1558 O O . LEU A 1 210 ? 55.105 -12.788 100.269 1.00 62.65 210 LEU A O 1
ATOM 1563 N N . LYS A 1 211 ? 53.730 -11.086 99.750 1.00 46.08 211 LYS A N 1
ATOM 1564 C CA . LYS A 1 211 ? 54.380 -10.158 100.664 1.00 40.51 211 LYS A CA 1
ATOM 1565 C C . LYS A 1 211 ? 53.808 -10.287 102.086 1.00 52.87 211 LYS A C 1
ATOM 1566 O O . LYS A 1 211 ? 52.672 -10.725 102.269 1.00 53.49 211 LYS A O 1
ATOM 1572 N N . SER A 1 212 ? 54.597 -9.912 103.091 1.00 43.45 212 SER A N 1
ATOM 1573 C CA . SER A 1 212 ? 54.101 -9.898 104.463 1.00 58.79 212 SER A CA 1
ATOM 1574 C C . SER A 1 212 ? 53.143 -8.731 104.575 1.00 50.66 212 SER A C 1
ATOM 1575 O O . SER A 1 212 ? 53.178 -7.817 103.753 1.00 46.27 212 SER A O 1
ATOM 1578 N N . TYR A 1 213 ? 52.293 -8.752 105.591 1.00 52.40 213 TYR A N 1
ATOM 1579 C CA . TYR A 1 213 ? 51.307 -7.698 105.747 1.00 41.98 213 TYR A CA 1
ATOM 1580 C C . TYR A 1 213 ? 51.954 -6.382 106.119 1.00 47.14 213 TYR A C 1
ATOM 1581 O O . TYR A 1 213 ? 51.468 -5.318 105.738 1.00 47.85 213 TYR A O 1
ATOM 1590 N N . ALA A 1 214 ? 53.055 -6.449 106.860 1.00 48.46 214 ALA A N 1
ATOM 1591 C CA . ALA A 1 214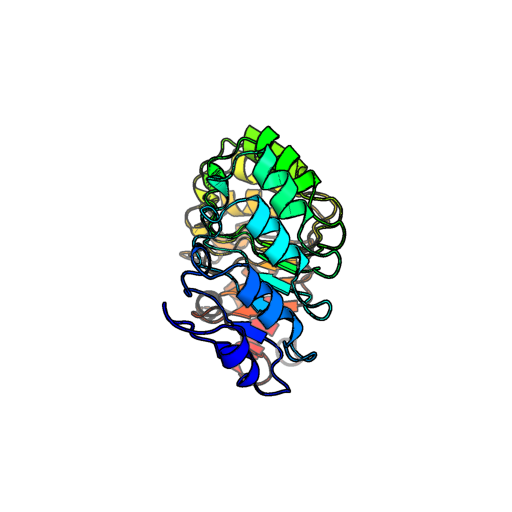 ? 53.797 -5.237 107.192 1.00 55.01 214 ALA A CA 1
ATOM 1592 C C . ALA A 1 214 ? 54.365 -4.625 105.913 1.00 49.41 214 ALA A C 1
ATOM 1593 O O . ALA A 1 214 ? 54.386 -3.405 105.757 1.00 60.62 214 ALA A O 1
ATOM 1595 N N . GLU A 1 215 ? 54.819 -5.480 105.000 1.00 55.25 215 GLU A N 1
ATOM 1596 C CA . GLU A 1 215 ? 55.258 -5.032 103.677 1.00 56.52 215 GLU A CA 1
ATOM 1597 C C . GLU A 1 215 ? 54.112 -4.389 102.902 1.00 52.72 215 GLU A C 1
ATOM 1598 O O . GLU A 1 215 ? 54.252 -3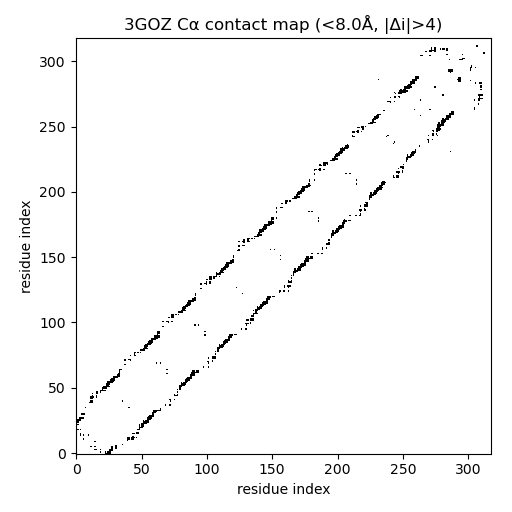.279 102.380 1.00 50.73 215 GLU A O 1
ATOM 1604 N N . LEU A 1 216 ? 52.985 -5.094 102.830 1.00 44.93 216 LEU A N 1
ATOM 1605 C CA . LEU A 1 216 ? 51.813 -4.600 102.108 1.00 46.11 216 LEU A CA 1
ATOM 1606 C C . LEU A 1 216 ? 51.354 -3.249 102.639 1.00 43.13 216 LEU A C 1
ATOM 1607 O O . LEU A 1 216 ? 51.000 -2.363 101.873 1.00 43.74 216 LEU A O 1
ATOM 1612 N N . ALA A 1 217 ? 51.351 -3.102 103.959 1.00 45.15 217 ALA A N 1
ATOM 1613 C CA . ALA A 1 217 ? 50.980 -1.841 104.578 1.00 45.28 217 ALA A CA 1
ATOM 1614 C C . ALA A 1 217 ? 51.837 -0.698 104.032 1.00 45.88 217 ALA A C 1
ATOM 1615 O O . ALA A 1 217 ? 51.317 0.357 103.657 1.00 47.06 217 ALA A O 1
ATOM 1617 N N . TYR A 1 218 ? 53.150 -0.913 103.991 1.00 45.11 218 TYR A N 1
ATOM 1618 C CA . TYR A 1 218 ? 54.072 0.080 103.442 1.00 49.10 218 TYR A CA 1
ATOM 1619 C C . TYR A 1 218 ? 53.831 0.309 101.945 1.00 47.96 218 TYR A C 1
ATOM 1620 O O . TYR A 1 218 ? 53.867 1.441 101.454 1.00 46.63 218 TYR A O 1
ATOM 1629 N N . ILE A 1 219 ? 53.581 -0.773 101.224 1.00 47.07 219 ILE A N 1
ATOM 1630 C CA . ILE A 1 219 ? 53.260 -0.674 99.803 1.00 48.82 219 ILE A CA 1
ATOM 1631 C C . ILE A 1 219 ? 51.979 0.143 99.561 1.00 47.10 219 ILE A C 1
ATOM 1632 O O . ILE A 1 219 ? 51.998 1.124 98.815 1.00 38.24 219 ILE A O 1
ATOM 1637 N N . PHE A 1 220 ? 50.880 -0.238 100.210 1.00 47.32 220 PHE A N 1
ATOM 1638 C CA . PHE A 1 220 ? 49.623 0.508 100.077 1.00 40.62 220 PHE A CA 1
ATOM 1639 C C . PHE A 1 220 ? 49.766 1.988 100.432 1.00 41.58 220 PHE A C 1
ATOM 1640 O O . PHE A 1 220 ? 49.260 2.850 99.716 1.00 46.01 220 PHE A O 1
ATOM 1648 N N . SER A 1 221 ? 50.444 2.294 101.536 1.00 43.69 221 SER A N 1
ATOM 1649 C CA . SER A 1 221 ? 50.587 3.694 101.939 1.00 47.98 221 SER A CA 1
ATOM 1650 C C . SER A 1 221 ? 51.383 4.520 100.915 1.00 47.86 221 SER A C 1
ATOM 1651 O O . SER A 1 221 ? 51.210 5.738 100.817 1.00 42.40 221 SER A O 1
ATOM 1654 N N . SER A 1 222 ? 52.222 3.854 100.128 1.00 41.39 222 SER A N 1
ATOM 1655 C CA . SER A 1 222 ? 52.991 4.545 99.092 1.00 50.72 222 SER A CA 1
ATOM 1656 C C . SER A 1 222 ? 52.164 4.956 97.867 1.00 48.91 222 SER A C 1
ATOM 1657 O O . SER A 1 222 ? 52.584 5.812 97.089 1.00 46.25 222 SER A O 1
ATOM 1660 N N . ILE A 1 223 ? 50.989 4.359 97.695 1.00 44.93 223 ILE A N 1
ATOM 1661 C CA . ILE A 1 223 ? 50.123 4.744 96.586 1.00 43.01 223 ILE A CA 1
ATOM 1662 C C . ILE A 1 223 ? 49.674 6.199 96.757 1.00 47.35 223 ILE A C 1
ATOM 1663 O O . ILE A 1 223 ? 49.036 6.541 97.744 1.00 45.91 223 ILE A O 1
ATOM 1668 N N . PRO A 1 224 ? 50.002 7.061 95.782 1.00 56.84 224 PRO A N 1
ATOM 1669 C CA . PRO A 1 224 ? 49.769 8.500 95.952 1.00 53.07 224 PRO A CA 1
ATOM 1670 C C . PRO A 1 224 ? 48.308 8.869 96.213 1.00 49.81 224 PRO A C 1
ATOM 1671 O O . PRO A 1 224 ? 47.388 8.099 95.932 1.00 44.99 224 PRO A O 1
ATOM 1675 N N . ASN A 1 225 ? 48.122 10.076 96.733 1.00 50.82 225 ASN A N 1
ATOM 1676 C CA . ASN A 1 225 ? 46.812 10.606 97.090 1.00 53.95 225 ASN A CA 1
ATOM 1677 C C . ASN A 1 225 ? 45.800 10.623 95.955 1.00 42.53 225 ASN A C 1
ATOM 1678 O O . ASN A 1 225 ? 44.608 10.442 96.181 1.00 50.91 225 ASN A O 1
ATOM 1683 N N . HIS A 1 226 ? 46.279 10.845 94.736 1.00 58.69 226 HIS A N 1
ATOM 1684 C CA . HIS A 1 226 ? 45.397 11.068 93.588 1.00 53.27 226 HIS A CA 1
ATOM 1685 C C . HIS A 1 226 ? 44.731 9.808 93.022 1.00 46.16 226 HIS A C 1
ATOM 1686 O O . HIS A 1 226 ? 43.809 9.908 92.218 1.00 45.24 226 HIS A O 1
ATOM 1693 N N . VAL A 1 227 ? 45.178 8.626 93.428 1.00 41.75 227 VAL A N 1
ATOM 1694 C CA . VAL A 1 227 ? 44.507 7.426 92.939 1.00 45.79 227 VAL A CA 1
ATOM 1695 C C . VAL A 1 227 ? 43.405 6.977 93.891 1.00 39.65 227 VAL A C 1
ATOM 1696 O 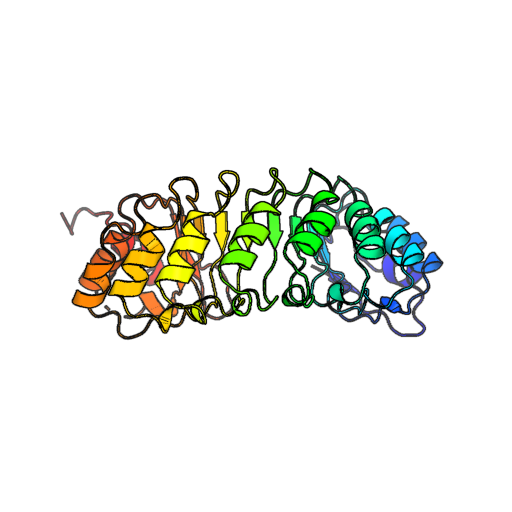O . VAL A 1 227 ? 43.652 6.495 94.993 1.00 45.25 227 VAL A O 1
ATOM 1700 N N . VAL A 1 228 ? 42.176 7.175 93.445 1.00 37.61 228 VAL A N 1
ATOM 1701 C CA . VAL A 1 228 ? 41.017 7.002 94.299 1.00 37.84 228 VAL A CA 1
ATOM 1702 C C . VAL A 1 228 ? 40.280 5.711 93.963 1.00 41.72 228 VAL A C 1
ATOM 1703 O O . VAL A 1 228 ? 39.305 5.347 94.620 1.00 36.99 228 VAL A O 1
ATOM 1707 N N . SER A 1 229 ? 40.746 5.019 92.929 1.00 36.91 229 SER A N 1
ATOM 1708 C CA . SER A 1 229 ? 40.167 3.730 92.557 1.00 36.65 229 SER A CA 1
ATOM 1709 C C . SER A 1 229 ? 41.279 2.713 92.341 1.00 38.13 229 SER A C 1
ATOM 1710 O O . SER A 1 229 ? 42.206 2.955 91.568 1.00 36.56 229 SER A O 1
ATOM 1713 N N . LEU A 1 230 ? 41.182 1.581 93.031 1.00 33.78 230 LEU A N 1
ATOM 1714 C CA . LEU A 1 230 ? 42.246 0.588 93.058 1.00 30.95 230 LEU A CA 1
ATOM 1715 C C . LEU A 1 230 ? 41.670 -0.818 92.996 1.00 33.35 230 LEU A C 1
ATOM 1716 O O . LEU A 1 230 ? 40.809 -1.176 93.798 1.00 34.15 230 LEU A O 1
ATOM 1721 N N . ASN A 1 231 ? 42.160 -1.610 92.045 1.00 35.39 231 ASN A N 1
ATOM 1722 C CA . ASN A 1 231 ? 41.771 -3.007 91.916 1.00 33.76 231 ASN A CA 1
ATOM 1723 C C . ASN A 1 231 ? 42.858 -3.910 92.497 1.00 35.61 231 ASN A C 1
ATOM 1724 O O . ASN A 1 231 ? 44.003 -3.899 92.036 1.00 36.06 231 ASN A O 1
ATOM 1729 N N . LEU A 1 232 ? 42.488 -4.700 93.504 1.00 33.47 232 LEU A N 1
ATOM 1730 C CA . LEU A 1 232 ? 43.445 -5.521 94.239 1.00 32.15 232 LEU A CA 1
ATOM 1731 C C . LEU A 1 232 ? 43.180 -7.017 94.093 1.00 35.38 232 LEU A C 1
ATOM 1732 O O . LEU A 1 232 ? 43.844 -7.830 94.730 1.00 40.02 232 LEU A O 1
ATOM 1737 N N . CYS A 1 233 ? 42.218 -7.373 93.245 1.00 36.87 233 CYS A N 1
ATOM 1738 C CA . CYS A 1 233 ? 41.820 -8.772 93.037 1.00 31.78 233 CYS A CA 1
ATOM 1739 C C . CYS A 1 233 ? 42.931 -9.725 92.592 1.00 42.72 233 CYS A C 1
ATOM 1740 O O . CYS A 1 233 ? 43.946 -9.307 92.029 1.00 34.36 233 CYS A O 1
ATOM 1743 N N . LEU A 1 234 ? 42.694 -11.016 92.823 1.00 36.99 234 LEU A N 1
ATOM 1744 C CA . LEU A 1 234 ? 43.598 -12.092 92.419 1.00 39.28 234 LEU A CA 1
ATOM 1745 C C . LEU A 1 234 ? 45.029 -11.868 92.869 1.00 42.97 234 LEU A C 1
ATOM 1746 O O . LEU A 1 234 ? 45.965 -12.053 92.094 1.00 43.62 234 LEU A O 1
ATOM 1751 N N . ASN A 1 235 ? 45.198 -11.482 94.124 1.00 35.54 235 ASN A N 1
ATOM 1752 C CA . ASN A 1 235 ? 46.528 -11.255 94.650 1.00 45.74 235 ASN A CA 1
ATOM 1753 C C . ASN A 1 235 ? 46.885 -12.267 95.736 1.00 58.45 235 ASN A C 1
ATOM 1754 O O . ASN A 1 235 ? 47.889 -12.123 96.434 1.00 48.86 235 ASN A O 1
ATOM 1759 N N . CYS A 1 236 ? 46.050 -13.298 95.847 1.00 59.16 236 CYS A N 1
ATOM 1760 C CA . CYS A 1 236 ? 46.325 -14.455 96.694 1.00 70.20 236 CYS A CA 1
ATOM 1761 C C . CYS A 1 236 ? 46.590 -14.084 98.147 1.00 67.16 236 CYS A C 1
ATOM 1762 O O . CYS A 1 236 ? 47.557 -14.562 98.745 1.00 70.29 236 CYS A O 1
ATOM 1765 N N . LEU A 1 237 ? 45.746 -13.230 98.715 1.00 68.34 237 LEU A N 1
ATOM 1766 C CA . LEU A 1 237 ? 45.896 -12.870 100.122 1.00 74.44 237 LEU A CA 1
ATOM 1767 C C . LEU A 1 237 ? 45.676 -14.079 101.026 1.00 78.95 237 LEU A C 1
ATOM 1768 O O . LEU A 1 237 ? 44.625 -14.720 100.973 1.00 80.50 237 LEU A O 1
ATOM 1773 N N . HIS A 1 238 ? 46.678 -14.379 101.850 1.00 85.71 238 HIS A N 1
ATOM 1774 C CA . HIS A 1 238 ? 46.657 -15.554 102.722 1.00 92.13 238 HIS A CA 1
ATOM 1775 C C . HIS A 1 238 ? 46.497 -15.188 104.199 1.00 88.47 238 HIS A C 1
ATOM 1776 O O . HIS A 1 238 ? 46.883 -14.095 104.622 1.00 84.07 238 HIS A O 1
ATOM 1783 N N . GLY A 1 239 ? 45.926 -16.113 104.970 1.00 91.76 239 GLY A N 1
ATOM 1784 C CA . GLY A 1 239 ? 45.776 -15.960 106.409 1.00 81.53 239 GLY A CA 1
ATOM 1785 C C . GLY A 1 239 ? 45.470 -14.547 106.869 1.00 76.84 239 GLY A C 1
ATOM 1786 O O . GLY A 1 239 ? 46.275 -13.932 107.579 1.00 64.39 239 GLY A O 1
ATOM 1787 N N . PRO A 1 240 ? 44.301 -14.022 106.469 1.00 70.03 240 PRO A N 1
ATOM 1788 C CA . PRO A 1 240 ? 43.902 -12.662 106.835 1.00 69.50 240 PRO A CA 1
ATOM 1789 C C . PRO A 1 240 ? 43.528 -12.619 108.305 1.00 76.37 240 PRO A C 1
ATOM 1790 O O . PRO A 1 240 ? 42.393 -12.283 108.643 1.00 73.55 240 PRO A O 1
ATOM 1794 N N . SER A 1 241 ? 44.476 -12.977 109.164 1.00 69.55 241 SER A N 1
ATOM 1795 C CA . SER A 1 241 ? 44.250 -12.954 110.595 1.00 65.15 241 SER A CA 1
ATOM 1796 C C . SER A 1 241 ? 43.934 -11.533 111.029 1.00 70.73 241 SER A C 1
ATOM 1797 O O . SER A 1 241 ? 44.265 -10.570 110.334 1.00 69.26 241 SER A O 1
ATOM 1800 N N . LEU A 1 242 ? 43.296 -11.413 112.186 1.00 68.07 242 LEU A N 1
ATOM 1801 C CA . LEU A 1 242 ? 42.847 -10.128 112.695 1.00 69.79 242 LEU A CA 1
ATOM 1802 C C . LEU A 1 242 ? 44.015 -9.183 112.993 1.00 70.09 242 LEU A C 1
ATOM 1803 O O . LEU A 1 242 ? 43.869 -7.958 112.920 1.00 75.40 242 LEU A O 1
ATOM 1808 N N . GLU A 1 243 ? 45.173 -9.743 113.328 1.00 66.39 243 GLU A N 1
ATOM 1809 C CA . GLU A 1 243 ? 46.353 -8.918 113.593 1.00 70.50 243 GLU A CA 1
ATOM 1810 C C . GLU A 1 243 ? 47.029 -8.479 112.288 1.00 56.25 243 GLU A C 1
ATOM 1811 O O . GLU A 1 243 ? 47.454 -7.334 112.158 1.00 64.05 243 GLU A O 1
ATOM 1817 N N . ASN A 1 244 ? 47.119 -9.396 111.331 1.00 54.20 244 ASN A N 1
ATOM 1818 C CA . ASN A 1 244 ? 47.588 -9.061 109.989 1.00 62.27 244 ASN A CA 1
ATOM 1819 C C . ASN A 1 244 ? 46.835 -7.873 109.402 1.00 59.08 244 ASN A C 1
ATOM 1820 O O . ASN A 1 244 ? 47.430 -6.844 109.080 1.00 59.51 244 ASN A O 1
ATOM 1825 N N . LEU A 1 245 ? 45.521 -8.032 109.267 1.00 55.53 245 LEU A N 1
ATOM 1826 C CA . LEU A 1 245 ? 44.639 -6.971 108.789 1.00 46.72 245 LEU A CA 1
ATOM 1827 C C . LEU A 1 245 ? 44.811 -5.659 109.544 1.00 45.02 245 LEU A C 1
ATOM 1828 O O . LEU A 1 245 ? 44.656 -4.579 108.972 1.00 49.15 245 LEU A O 1
ATOM 1833 N N . LYS A 1 246 ? 45.111 -5.752 110.836 1.00 58.16 246 LYS A N 1
ATOM 1834 C CA . LYS A 1 246 ? 45.287 -4.566 111.668 1.00 47.64 246 LYS A CA 1
ATOM 1835 C C . LYS A 1 246 ? 46.436 -3.701 111.151 1.00 46.76 246 LYS A C 1
ATOM 1836 O O . LYS A 1 246 ? 46.371 -2.472 111.184 1.00 40.83 246 LYS A O 1
ATOM 1838 N N . LEU A 1 247 ? 47.485 -4.360 110.670 1.00 51.22 247 LEU A N 1
ATOM 1839 C CA . LEU A 1 247 ? 48.666 -3.683 110.148 1.00 54.67 247 LEU A CA 1
ATOM 1840 C C . LEU A 1 247 ? 48.350 -2.791 108.943 1.00 56.77 247 LEU A C 1
ATOM 1841 O O . LEU A 1 247 ? 49.069 -1.825 108.671 1.00 49.79 247 LEU A O 1
ATOM 1846 N N . LEU A 1 248 ? 47.273 -3.110 108.229 1.00 49.63 248 LEU A N 1
ATOM 1847 C CA . LEU A 1 248 ? 46.915 -2.374 107.014 1.00 44.72 248 LEU A CA 1
ATOM 1848 C C . LEU A 1 248 ? 46.106 -1.121 107.333 1.00 48.18 248 LEU A C 1
ATOM 1849 O O . LEU A 1 248 ? 45.659 -0.408 106.429 1.00 42.18 248 LEU A O 1
ATOM 1854 N N . LYS A 1 249 ? 45.916 -0.859 108.623 1.00 42.52 249 LYS A N 1
ATOM 1855 C CA . LYS A 1 249 ? 45.104 0.271 109.063 1.00 46.30 249 LYS A CA 1
ATOM 1856 C C . LYS A 1 249 ? 45.522 1.585 108.404 1.00 46.16 249 LYS A C 1
ATOM 1857 O O . LYS A 1 249 ? 46.685 1.980 108.471 1.00 54.80 249 LYS A O 1
ATOM 1863 N N . ASP A 1 250 ? 44.567 2.254 107.767 1.00 43.54 250 ASP A N 1
ATOM 1864 C CA . ASP A 1 250 ? 44.802 3.559 107.153 1.00 46.90 250 ASP A CA 1
ATOM 1865 C C . ASP A 1 250 ? 45.693 3.561 105.891 1.00 44.84 250 ASP A C 1
ATOM 1866 O O . ASP A 1 250 ? 45.870 4.608 105.272 1.00 48.58 250 ASP A O 1
ATOM 1871 N N . SER A 1 251 ? 46.241 2.408 105.510 1.00 44.96 251 SER A N 1
ATOM 1872 C CA . SER A 1 251 ? 47.196 2.342 104.390 1.00 46.54 251 SER A CA 1
ATOM 1873 C C . SER A 1 251 ? 46.599 2.688 103.020 1.00 43.06 251 SER A C 1
ATOM 1874 O O . SER A 1 251 ? 47.335 2.973 102.074 1.00 43.92 251 SER A O 1
ATOM 1877 N N . LEU A 1 252 ? 45.273 2.666 102.921 1.00 45.17 252 LEU A N 1
ATOM 1878 C CA . LEU A 1 252 ? 44.574 2.981 101.676 1.00 41.12 252 LEU A CA 1
ATOM 1879 C C . LEU A 1 252 ? 43.519 4.056 101.917 1.00 43.90 252 LEU A C 1
ATOM 1880 O O . LEU A 1 252 ? 42.421 4.009 101.356 1.00 40.25 252 LEU A O 1
ATOM 1885 N N . LYS A 1 253 ? 43.859 5.043 102.736 1.00 44.47 253 LYS A N 1
ATOM 1886 C CA . LYS A 1 253 ? 42.856 5.998 103.210 1.00 49.64 253 LYS A CA 1
ATOM 1887 C C . LYS A 1 253 ? 42.360 6.965 102.143 1.00 52.28 253 LYS A C 1
ATOM 1888 O O . LYS A 1 253 ? 41.322 7.604 102.324 1.00 53.02 253 LYS A O 1
ATOM 1894 N N . HIS A 1 254 ? 43.092 7.072 101.034 1.00 50.24 254 HIS A N 1
ATOM 1895 C CA . HIS A 1 254 ? 42.719 7.995 99.964 1.00 46.25 254 HIS A CA 1
ATOM 1896 C C . HIS A 1 254 ? 41.733 7.368 98.979 1.00 42.62 254 HIS A C 1
ATOM 1897 O O . HIS A 1 254 ? 41.163 8.062 98.142 1.00 46.38 254 HIS A O 1
ATOM 1904 N N . LEU A 1 255 ? 41.537 6.057 99.084 1.00 39.73 255 LEU A N 1
ATOM 1905 C CA . LEU A 1 255 ? 40.695 5.317 98.143 1.00 39.14 255 LEU A CA 1
ATOM 1906 C C . LEU A 1 255 ? 39.228 5.702 98.224 1.00 42.56 255 LEU A C 1
ATOM 1907 O O . LEU A 1 255 ? 38.662 5.826 99.309 1.00 44.15 255 LEU A O 1
ATOM 1912 N N . GLN A 1 256 ? 38.602 5.871 97.067 1.00 36.28 256 GLN A N 1
ATOM 1913 C CA . GLN A 1 256 ? 37.155 6.018 97.029 1.00 39.10 256 GLN A CA 1
ATOM 1914 C C . GLN A 1 256 ? 36.486 4.736 96.547 1.00 42.89 256 GLN A C 1
ATOM 1915 O O . GLN A 1 256 ? 35.426 4.359 97.042 1.00 41.71 256 GLN A O 1
ATOM 1921 N N . THR A 1 257 ? 37.118 4.066 95.585 1.00 41.25 257 THR A N 1
ATOM 1922 C CA . THR A 1 257 ? 36.639 2.784 95.078 1.00 41.51 257 THR A CA 1
ATOM 1923 C C . THR A 1 257 ? 37.723 1.722 95.243 1.00 38.43 257 THR A C 1
ATOM 1924 O O . THR A 1 257 ? 38.904 1.996 95.018 1.00 35.53 257 THR A O 1
ATOM 1928 N N . VAL A 1 258 ? 37.325 0.521 95.660 1.00 40.52 258 VAL A N 1
ATOM 1929 C CA . VAL A 1 258 ? 38.244 -0.619 95.740 1.00 33.57 258 VAL A CA 1
ATOM 1930 C C . VAL A 1 258 ? 37.559 -1.886 95.218 1.00 37.02 258 VAL A C 1
ATOM 1931 O O . VAL A 1 258 ? 36.363 -2.078 95.415 1.00 34.54 258 VAL A O 1
ATOM 1935 N N . TYR A 1 259 ? 38.320 -2.720 94.514 1.00 38.05 259 TYR A N 1
ATOM 1936 C CA . TYR A 1 259 ? 37.825 -3.995 94.013 1.00 33.61 259 TYR A CA 1
ATOM 1937 C C . TYR A 1 259 ? 38.508 -5.092 94.794 1.00 32.39 259 TYR A C 1
ATOM 1938 O O . TYR A 1 259 ? 39.735 -5.120 94.886 1.00 33.65 259 TYR A O 1
ATOM 1947 N N . LEU A 1 260 ? 37.707 -5.998 95.343 1.00 33.85 260 LEU A N 1
ATOM 1948 C CA . LEU A 1 260 ? 38.201 -7.066 96.201 1.00 37.24 260 LEU A CA 1
ATOM 1949 C C . LEU A 1 260 ? 37.662 -8.411 95.728 1.00 42.65 260 LEU A C 1
ATOM 1950 O O . LEU A 1 260 ? 36.590 -8.477 95.126 1.00 34.88 260 LEU A O 1
ATOM 1955 N N . ASP A 1 261 ? 38.407 -9.476 96.007 1.00 36.13 261 ASP A N 1
ATOM 1956 C CA . ASP A 1 261 ? 37.958 -10.831 95.720 1.00 47.15 261 ASP A CA 1
ATOM 1957 C C . ASP A 1 261 ? 36.854 -11.225 96.686 1.00 50.71 261 ASP A C 1
ATOM 1958 O O . ASP A 1 261 ? 37.068 -11.248 97.898 1.00 39.17 261 ASP A O 1
ATOM 1963 N N . TYR A 1 262 ? 35.681 -11.535 96.148 1.00 45.17 262 TYR A N 1
ATOM 1964 C CA . TYR A 1 262 ? 34.582 -12.057 96.945 1.00 44.65 262 TYR A CA 1
ATOM 1965 C C . TYR A 1 262 ? 35.010 -13.305 97.704 1.00 57.38 262 TYR A C 1
ATOM 1966 O O . TYR A 1 262 ? 34.707 -13.452 98.889 1.00 50.05 262 TYR A O 1
ATOM 1975 N N . ASP A 1 263 ? 35.724 -14.197 97.024 1.00 50.21 263 ASP A N 1
ATOM 1976 C CA . ASP A 1 263 ? 36.216 -15.420 97.660 1.00 59.10 263 ASP A CA 1
ATOM 1977 C C . ASP A 1 263 ? 37.063 -15.166 98.898 1.00 54.23 263 ASP A C 1
ATOM 1978 O O . ASP A 1 263 ? 37.171 -16.028 99.769 1.00 63.84 263 ASP A O 1
ATOM 1983 N N . ILE A 1 264 ? 37.674 -13.993 98.977 1.00 47.09 264 ILE A N 1
ATOM 1984 C CA . ILE A 1 264 ? 38.473 -13.665 100.146 1.00 48.84 264 ILE A CA 1
ATOM 1985 C C . ILE A 1 264 ? 37.581 -13.162 101.279 1.00 50.09 264 ILE A C 1
ATOM 1986 O O . ILE A 1 264 ? 37.577 -13.726 102.371 1.00 55.11 264 ILE A O 1
ATOM 1991 N N . VAL A 1 265 ? 36.810 -12.114 101.015 1.00 49.55 265 VAL A N 1
ATOM 1992 C CA . VAL A 1 265 ? 35.971 -11.535 102.056 1.00 50.38 265 VAL A CA 1
ATOM 1993 C C . VAL A 1 265 ? 34.897 -12.522 102.531 1.00 51.71 265 VAL A C 1
ATOM 1994 O O . VAL A 1 265 ? 34.437 -12.440 103.667 1.00 40.29 265 VAL A O 1
ATOM 1998 N N . LYS A 1 266 ? 34.521 -13.455 101.658 1.00 51.88 266 LYS A N 1
ATOM 1999 C CA . LYS A 1 266 ? 33.419 -14.391 101.908 1.00 50.44 266 LYS A CA 1
ATOM 2000 C C . LYS A 1 266 ? 33.525 -15.159 103.223 1.00 53.27 266 LYS A C 1
ATOM 2001 O O . LYS A 1 266 ? 32.508 -15.513 103.827 1.00 51.31 266 LYS A O 1
ATOM 2003 N N . ASN A 1 267 ? 34.755 -15.431 103.646 1.00 50.91 267 ASN A N 1
ATOM 2004 C CA . ASN A 1 267 ? 35.004 -16.256 104.822 1.00 59.76 267 ASN A CA 1
ATOM 2005 C C . ASN A 1 267 ? 35.378 -15.457 106.054 1.00 57.38 267 ASN A C 1
ATOM 2006 O O . ASN A 1 267 ? 35.542 -16.024 107.133 1.00 69.25 267 ASN A O 1
ATOM 2019 N N . SER A 1 269 ? 35.209 -12.925 109.311 1.00 43.39 269 SER A N 1
ATOM 2020 C CA . SER A 1 269 ? 34.302 -12.614 110.402 1.00 48.61 269 SER A CA 1
ATOM 2021 C C . SER A 1 269 ? 33.954 -11.135 110.329 1.00 50.70 269 SER A C 1
ATOM 2022 O O . SER A 1 269 ? 34.561 -10.388 109.557 1.00 44.18 269 SER A O 1
ATOM 2025 N N . LYS A 1 270 ? 32.994 -10.712 111.145 1.00 43.75 270 LYS A N 1
ATOM 2026 C CA . LYS A 1 270 ? 32.636 -9.299 111.249 1.00 55.21 270 LYS A CA 1
ATOM 2027 C C . LYS A 1 270 ? 33.863 -8.462 111.585 1.00 52.38 270 LYS A C 1
ATOM 2028 O O . LYS A 1 270 ? 34.100 -7.411 110.984 1.00 49.00 270 LYS A O 1
ATOM 2034 N N . GLU A 1 271 ? 34.638 -8.938 112.554 1.00 44.87 271 GLU A N 1
ATOM 2035 C CA . GLU A 1 271 ? 35.809 -8.217 113.031 1.00 58.24 271 GLU A CA 1
ATOM 2036 C C . GLU A 1 271 ? 36.831 -8.072 111.904 1.00 51.05 271 GLU A C 1
ATOM 2037 O O . GLU A 1 271 ? 37.330 -6.978 111.644 1.00 51.32 271 GLU A O 1
ATOM 2043 N N . GLN A 1 272 ? 37.127 -9.185 111.239 1.00 45.70 272 GLN A N 1
ATOM 2044 C CA . GLN A 1 272 ? 37.973 -9.171 110.051 1.00 54.48 272 GLN A CA 1
ATOM 2045 C C . GLN A 1 272 ? 37.500 -8.128 109.020 1.00 46.33 272 GLN A C 1
ATOM 2046 O O . GLN A 1 272 ? 38.284 -7.292 108.575 1.00 45.40 272 GLN A O 1
ATOM 2052 N N . CYS A 1 273 ? 36.223 -8.168 108.656 1.00 42.75 273 CYS A N 1
ATOM 2053 C CA . CYS A 1 273 ? 35.686 -7.204 107.699 1.00 51.87 273 CYS A CA 1
ATOM 2054 C C . CYS A 1 273 ? 35.926 -5.777 108.169 1.00 52.12 273 CYS A C 1
ATOM 2055 O O . CYS A 1 273 ? 36.371 -4.929 107.392 1.00 48.67 273 CYS A O 1
ATOM 2058 N N . LYS A 1 274 ? 35.630 -5.514 109.439 1.00 46.56 274 LYS A N 1
ATOM 2059 C CA . LYS A 1 274 ? 35.826 -4.183 109.994 1.00 44.58 274 LYS A CA 1
ATOM 2060 C C . LYS A 1 274 ? 37.301 -3.804 109.929 1.00 45.86 274 LYS A C 1
ATOM 2061 O O . LYS A 1 274 ? 37.640 -2.653 109.667 1.00 46.30 274 LYS A O 1
ATOM 2067 N N . ALA A 1 275 ? 38.169 -4.782 110.171 1.00 44.63 275 ALA A N 1
ATOM 2068 C CA . ALA A 1 275 ? 39.612 -4.567 110.118 1.00 48.17 275 ALA A CA 1
ATOM 2069 C C . ALA A 1 275 ? 40.113 -4.265 108.692 1.00 49.00 275 ALA A C 1
ATOM 2070 O O . ALA A 1 275 ? 40.865 -3.312 108.484 1.00 43.38 275 ALA A O 1
ATOM 2072 N N . LEU A 1 276 ? 39.692 -5.065 107.715 1.00 47.97 276 LEU A N 1
ATOM 2073 C CA . LEU A 1 276 ? 40.016 -4.777 106.309 1.00 43.77 276 LEU A CA 1
ATOM 2074 C C . LEU A 1 276 ? 39.468 -3.407 105.909 1.00 42.80 276 LEU A C 1
ATOM 2075 O O . LEU A 1 276 ? 40.173 -2.591 105.323 1.00 39.16 276 LEU A O 1
ATOM 2080 N N . GLY A 1 277 ? 38.206 -3.158 106.241 1.00 39.74 277 GLY A N 1
ATOM 2081 C CA . GLY A 1 277 ? 37.581 -1.883 105.961 1.00 40.96 277 GLY A CA 1
ATOM 2082 C C . GLY A 1 277 ? 38.366 -0.723 106.546 1.00 46.45 277 GLY A C 1
ATOM 2083 O O . GLY A 1 277 ? 38.318 0.391 106.025 1.00 48.87 277 GLY A O 1
ATOM 2084 N N . ALA A 1 278 ? 39.101 -0.988 107.623 1.00 46.80 278 ALA A N 1
ATOM 2085 C CA . ALA A 1 278 ? 39.891 0.045 108.294 1.00 56.01 278 ALA A CA 1
ATOM 2086 C C . ALA A 1 278 ? 41.135 0.452 107.494 1.00 52.21 278 ALA A C 1
ATOM 2087 O O . ALA A 1 278 ? 41.738 1.494 107.757 1.00 42.60 278 ALA A O 1
ATOM 2089 N N . ALA A 1 279 ? 41.514 -0.373 106.520 1.00 45.57 279 ALA A N 1
ATOM 2090 C CA . ALA A 1 279 ? 42.574 -0.001 105.588 1.00 41.16 279 ALA A CA 1
ATOM 2091 C C . ALA A 1 279 ? 42.112 1.176 104.736 1.00 38.74 279 ALA A C 1
ATOM 2092 O O . ALA A 1 279 ? 42.891 2.081 104.432 1.00 43.87 279 ALA A O 1
ATOM 2094 N N . PHE A 1 280 ? 40.834 1.171 104.366 1.00 36.93 280 PHE A N 1
ATOM 2095 C CA . PHE A 1 280 ? 40.260 2.253 103.567 1.00 43.71 280 PHE A CA 1
ATOM 2096 C C . PHE A 1 280 ? 39.052 2.910 104.251 1.00 42.32 280 PHE A C 1
ATOM 2097 O O . PHE A 1 280 ? 37.910 2.699 103.842 1.00 41.48 280 PHE A O 1
ATOM 2105 N N . PRO A 1 281 ? 39.315 3.734 105.284 1.00 52.01 281 PRO A N 1
ATOM 2106 C CA . PRO A 1 281 ? 38.276 4.347 106.126 1.00 47.28 281 PRO A CA 1
ATOM 2107 C C . PRO A 1 281 ? 37.373 5.300 105.362 1.00 58.32 281 PRO A C 1
ATOM 2108 O O . PRO A 1 281 ? 36.274 5.601 105.827 1.00 60.76 281 PRO A O 1
ATOM 2112 N N . ASN A 1 282 ? 37.824 5.774 104.207 1.00 47.42 282 ASN A N 1
ATOM 2113 C CA . ASN A 1 282 ? 37.049 6.750 103.456 1.00 44.44 282 ASN A CA 1
ATOM 2114 C C . ASN A 1 282 ? 36.435 6.160 102.199 1.00 50.69 282 ASN A C 1
ATOM 2115 O O . ASN A 1 282 ? 35.984 6.888 101.308 1.00 56.02 282 ASN A O 1
ATOM 2120 N N . ILE A 1 283 ? 36.411 4.832 102.138 1.00 56.14 283 ILE A N 1
ATOM 2121 C CA . ILE A 1 283 ? 35.893 4.136 100.970 1.00 42.96 283 ILE A CA 1
ATOM 2122 C C . ILE A 1 283 ? 34.492 4.640 100.653 1.00 49.05 283 ILE A C 1
ATOM 2123 O O . ILE A 1 283 ? 33.768 5.080 101.534 1.00 46.98 283 ILE A O 1
ATOM 2128 N N . GLN A 1 284 ? 34.114 4.587 99.386 1.00 47.88 284 GLN A N 1
ATOM 2129 C CA . GLN A 1 284 ? 32.800 5.057 98.983 1.00 42.98 284 GLN A CA 1
ATOM 2130 C C . GLN A 1 284 ? 32.062 3.955 98.247 1.00 51.10 284 GLN A C 1
ATOM 2131 O O . GLN A 1 284 ? 30.856 3.772 98.421 1.00 50.02 284 GLN A O 1
ATOM 2137 N N . LYS A 1 285 ? 32.800 3.218 97.423 1.00 51.04 285 LYS A N 1
ATOM 2138 C CA . LYS A 1 285 ? 32.259 2.048 96.752 1.00 45.89 285 LYS A CA 1
ATOM 2139 C C . LYS A 1 285 ? 33.204 0.859 96.903 1.00 48.84 285 LYS A C 1
ATOM 2140 O O . LYS A 1 285 ? 34.395 0.939 96.588 1.00 42.92 285 LYS A O 1
ATOM 2146 N N . ILE A 1 286 ? 32.665 -0.234 97.425 1.00 50.67 286 ILE A N 1
ATOM 2147 C CA . ILE A 1 286 ? 33.366 -1.502 97.436 1.00 43.98 286 ILE A CA 1
ATOM 2148 C C . ILE A 1 286 ? 32.748 -2.376 96.360 1.00 49.15 286 ILE A C 1
ATOM 2149 O O . ILE A 1 286 ? 31.524 -2.410 96.190 1.00 48.02 286 ILE A O 1
ATOM 2154 N N . ILE A 1 287 ? 33.599 -3.067 95.617 1.00 41.60 287 ILE A N 1
ATOM 2155 C CA . ILE A 1 287 ? 33.129 -3.931 94.554 1.00 37.11 287 ILE A CA 1
ATOM 2156 C C . ILE A 1 287 ? 33.765 -5.293 94.726 1.00 41.48 287 ILE A C 1
ATOM 2157 O O . ILE A 1 287 ? 34.988 -5.431 94.654 1.00 40.44 287 ILE A O 1
ATOM 2162 N N . LEU A 1 288 ? 32.939 -6.295 94.997 1.00 38.80 288 LEU A N 1
ATOM 2163 C CA . LEU A 1 288 ? 33.437 -7.655 95.120 1.00 36.66 288 LEU A CA 1
ATOM 2164 C C . LEU A 1 288 ? 33.364 -8.333 93.759 1.00 43.00 288 LEU A C 1
ATOM 2165 O O . LEU A 1 288 ? 32.453 -8.082 92.976 1.00 41.21 288 LEU A O 1
ATOM 2170 N N . VAL A 1 289 ? 34.343 -9.178 93.477 1.00 39.93 289 VAL A N 1
ATOM 2171 C CA . VAL A 1 289 ? 34.486 -9.751 92.152 1.00 43.92 289 VAL A CA 1
ATOM 2172 C C . VAL A 1 289 ? 34.589 -11.251 92.313 1.00 53.69 289 VAL A C 1
ATOM 2173 O O . VAL A 1 289 ? 35.308 -11.734 93.204 1.00 41.58 289 VAL A O 1
ATOM 2177 N N . ASP A 1 290 ? 33.860 -11.988 91.474 1.00 44.63 290 ASP A N 1
ATOM 2178 C CA . ASP A 1 290 ? 33.879 -13.445 91.554 1.00 40.88 290 ASP A CA 1
ATOM 2179 C C . ASP A 1 290 ? 35.159 -14.018 90.949 1.00 59.49 290 ASP A C 1
ATOM 2180 O O . ASP A 1 290 ? 36.059 -13.263 90.547 1.00 48.49 290 ASP A O 1
ATOM 2185 N N . LYS A 1 291 ? 35.247 -15.344 90.911 1.00 50.58 291 LYS A N 1
ATOM 2186 C CA . LYS A 1 291 ? 36.464 -16.013 90.479 1.00 55.52 291 LYS A CA 1
ATOM 2187 C C . LYS A 1 291 ? 36.811 -15.645 89.043 1.00 60.51 291 LYS A C 1
ATOM 2188 O O . LYS A 1 291 ? 37.982 -15.489 88.693 1.00 62.60 291 LYS A O 1
ATOM 2190 N N . ASN A 1 292 ? 35.779 -15.494 88.220 1.00 61.16 292 ASN A N 1
ATOM 2191 C CA . ASN A 1 292 ? 35.955 -15.239 86.793 1.00 70.43 292 ASN A CA 1
ATOM 2192 C C . ASN A 1 292 ? 36.099 -13.756 86.465 1.00 61.74 292 ASN A C 1
ATOM 2193 O O . ASN A 1 292 ? 36.065 -13.365 85.297 1.00 66.67 292 ASN A O 1
ATOM 2198 N N . GLY A 1 293 ? 36.260 -12.935 87.497 1.00 48.99 293 GLY A N 1
ATOM 2199 C CA . GLY A 1 293 ? 36.456 -11.511 87.305 1.00 52.58 293 GLY A CA 1
ATOM 2200 C C . GLY A 1 293 ? 35.172 -10.749 87.051 1.00 51.13 293 GLY A C 1
ATOM 2201 O O . GLY A 1 293 ? 35.197 -9.639 86.531 1.00 52.91 293 GLY A O 1
ATOM 2202 N N . LYS A 1 294 ? 34.044 -11.340 87.426 1.00 56.36 294 LYS A N 1
ATOM 2203 C CA . LYS A 1 294 ? 32.747 -10.695 87.241 1.00 56.32 294 LYS A CA 1
ATOM 2204 C C . LYS A 1 294 ? 32.284 -9.970 88.508 1.00 56.58 294 LYS A C 1
ATOM 2205 O O . LYS A 1 294 ? 32.158 -10.575 89.576 1.00 48.65 294 LYS A O 1
ATOM 2211 N N . GLU A 1 295 ? 32.043 -8.668 88.375 1.00 44.28 295 GLU A N 1
ATOM 2212 C CA . GLU A 1 295 ? 31.523 -7.862 89.464 1.00 49.36 295 GLU A CA 1
ATOM 2213 C C . GLU A 1 295 ? 30.216 -8.460 89.950 1.00 63.99 295 GLU A C 1
ATOM 2214 O O . GLU A 1 295 ? 29.399 -8.933 89.155 1.00 54.64 295 GLU A O 1
ATOM 2220 N N . ILE A 1 296 ? 30.035 -8.455 91.264 1.00 59.13 296 ILE A N 1
ATOM 2221 C CA . ILE A 1 296 ? 28.866 -9.061 91.877 1.00 61.76 296 ILE A CA 1
ATOM 2222 C C . ILE A 1 296 ? 27.952 -7.976 92.416 1.00 71.76 296 ILE A C 1
ATOM 2223 O O . ILE A 1 296 ? 28.356 -7.177 93.258 1.00 76.75 296 ILE A O 1
ATOM 2228 N N . HIS A 1 297 ? 26.719 -7.952 91.925 1.00 71.92 297 HIS A N 1
ATOM 2229 C CA . HIS A 1 297 ? 25.766 -6.918 92.311 1.00 76.38 297 HIS A CA 1
ATOM 2230 C C . HIS A 1 297 ? 25.290 -7.089 93.753 1.00 78.49 297 HIS A C 1
ATOM 2231 O O . HIS A 1 297 ? 24.723 -8.130 94.110 1.00 76.21 297 HIS A O 1
ATOM 2238 N N . PRO A 1 298 ? 25.512 -6.057 94.585 1.00 69.02 298 PRO A N 1
ATOM 2239 C CA . PRO A 1 298 ? 25.042 -6.068 95.974 1.00 73.78 298 PRO A CA 1
ATOM 2240 C C . PRO A 1 298 ? 23.561 -6.409 96.042 1.00 74.17 298 PRO A C 1
ATOM 2241 O O . PRO A 1 298 ? 23.187 -7.384 96.693 1.00 82.19 298 PRO A O 1
ATOM 2245 N N . SER A 1 299 ? 22.728 -5.632 95.356 1.00 86.46 299 SER A N 1
ATOM 2246 C CA . SER A 1 299 ? 21.281 -5.808 95.460 1.00 88.71 299 SER A CA 1
ATOM 2247 C C . SER A 1 299 ? 20.709 -6.983 94.657 1.00 81.82 299 SER A C 1
ATOM 2248 O O . SER A 1 299 ? 19.656 -6.860 94.032 1.00 98.15 299 SER A O 1
ATOM 2251 N N . HIS A 1 300 ? 21.424 -8.104 94.656 1.00 67.78 300 HIS A N 1
ATOM 2252 C CA . HIS A 1 300 ? 20.778 -9.412 94.529 1.00 78.78 300 HIS A CA 1
ATOM 2253 C C . HIS A 1 300 ? 21.591 -10.552 95.152 1.00 75.21 300 HIS A C 1
ATOM 2254 O O . HIS A 1 300 ? 21.702 -11.644 94.598 1.00 62.83 300 HIS A O 1
ATOM 2261 N N . SER A 1 301 ? 22.146 -10.255 96.326 1.00 63.92 301 SER A N 1
ATOM 2262 C CA . SER A 1 301 ? 22.696 -11.256 97.236 1.00 58.49 301 SER A CA 1
ATOM 2263 C C . SER A 1 301 ? 22.723 -10.685 98.659 1.00 53.76 301 SER A C 1
ATOM 2264 O O . SER A 1 301 ? 23.335 -9.646 98.921 1.00 48.99 301 SER A O 1
ATOM 2267 N N . ILE A 1 302 ? 22.032 -11.357 99.569 1.00 51.98 302 ILE A N 1
ATOM 2268 C CA . ILE A 1 302 ? 21.997 -10.920 100.959 1.00 49.94 302 ILE A CA 1
ATOM 2269 C C . ILE A 1 302 ? 23.392 -10.955 101.588 1.00 45.98 302 ILE A C 1
ATOM 2270 O O . ILE A 1 302 ? 23.850 -9.947 102.122 1.00 48.04 302 ILE A O 1
ATOM 2275 N N . PRO A 1 303 ? 24.082 -12.107 101.502 1.00 45.37 303 PRO A N 1
ATOM 2276 C CA . PRO A 1 303 ? 25.449 -12.180 102.031 1.00 47.07 303 PRO A CA 1
ATOM 2277 C C . PRO A 1 303 ? 26.338 -11.067 101.464 1.00 54.46 303 PRO A C 1
ATOM 2278 O O . PRO A 1 303 ? 26.995 -10.361 102.234 1.00 50.11 303 PRO A O 1
ATOM 2282 N N . ILE A 1 304 ? 26.357 -10.906 100.143 1.00 48.21 304 ILE A N 1
ATOM 2283 C CA . ILE A 1 304 ? 27.179 -9.863 99.541 1.00 54.45 304 ILE A CA 1
ATOM 2284 C C . ILE A 1 304 ? 26.845 -8.502 100.127 1.00 45.17 304 ILE A C 1
ATOM 2285 O O . ILE A 1 304 ? 27.737 -7.727 100.467 1.00 54.94 304 ILE A O 1
ATOM 2290 N N . SER A 1 305 ? 25.556 -8.218 100.253 1.00 53.93 305 SER A N 1
ATOM 2291 C CA . SER A 1 305 ? 25.104 -6.954 100.821 1.00 48.63 305 SER A CA 1
ATOM 2292 C C . SER A 1 305 ? 25.524 -6.790 102.298 1.00 55.19 305 SER A C 1
ATOM 2293 O O . SER A 1 305 ? 25.778 -5.672 102.762 1.00 47.37 305 SER A O 1
ATOM 2296 N N . ASN A 1 306 ? 25.614 -7.902 103.028 1.00 50.74 306 ASN A N 1
ATOM 2297 C CA . ASN A 1 306 ? 26.090 -7.868 104.413 1.00 50.19 306 ASN A CA 1
ATOM 2298 C C . ASN A 1 306 ? 27.603 -7.653 104.490 1.00 47.21 306 ASN A C 1
ATOM 2299 O O . ASN A 1 306 ? 28.092 -6.889 105.328 1.00 46.50 306 ASN A O 1
ATOM 2304 N N . LEU A 1 307 ? 28.337 -8.349 103.623 1.00 47.89 307 LEU A N 1
ATOM 2305 C CA . LEU A 1 307 ? 29.782 -8.168 103.501 1.00 50.60 307 LEU A CA 1
ATOM 2306 C C . LEU A 1 307 ? 30.116 -6.689 103.320 1.00 44.18 307 LEU A C 1
ATOM 2307 O O . LEU A 1 307 ? 30.906 -6.121 104.078 1.00 55.76 307 LEU A O 1
ATOM 2312 N N . ILE A 1 308 ? 29.500 -6.067 102.322 1.00 46.87 308 ILE A N 1
ATOM 2313 C CA . ILE A 1 308 ? 29.803 -4.680 101.990 1.00 48.95 308 ILE A CA 1
ATOM 2314 C C . ILE A 1 308 ? 29.538 -3.747 103.161 1.00 48.11 308 ILE A C 1
ATOM 2315 O O . ILE A 1 308 ? 30.412 -2.976 103.554 1.00 53.01 308 ILE A O 1
ATOM 2320 N N . ARG A 1 309 ? 28.339 -3.832 103.729 1.00 50.59 309 ARG A N 1
ATOM 2321 C CA . ARG A 1 309 ? 27.990 -3.033 104.895 1.00 48.16 309 ARG A CA 1
ATOM 2322 C C . ARG A 1 309 ? 29.080 -3.156 105.957 1.00 47.56 309 ARG A C 1
ATOM 2323 O O . ARG A 1 309 ? 29.541 -2.163 106.511 1.00 56.27 309 ARG A O 1
ATOM 2331 N N . GLU A 1 310 ? 29.514 -4.383 106.211 1.00 50.24 310 GLU A N 1
ATOM 2332 C CA . GLU A 1 310 ? 30.508 -4.658 107.242 1.00 48.28 310 GLU A CA 1
ATOM 2333 C C . GLU A 1 310 ? 31.914 -4.175 106.850 1.00 56.42 310 GLU A C 1
ATOM 2334 O O . GLU A 1 310 ? 32.719 -3.827 107.715 1.00 59.24 310 GLU A O 1
ATOM 2340 N N . LEU A 1 311 ? 32.209 -4.155 105.550 1.00 54.52 311 LEU A N 1
ATOM 2341 C CA . LEU A 1 311 ? 33.499 -3.658 105.064 1.00 53.39 311 LEU A CA 1
ATOM 2342 C C . LEU A 1 311 ? 33.505 -2.136 104.932 1.00 55.89 311 LEU A C 1
ATOM 2343 O O . LEU A 1 311 ? 34.559 -1.504 105.005 1.00 55.72 311 LEU A O 1
ATOM 2348 N N . SER A 1 312 ? 32.324 -1.556 104.731 1.00 53.71 312 SER A N 1
ATOM 2349 C CA . SER A 1 312 ? 32.175 -0.107 104.633 1.00 51.34 312 SER A CA 1
ATOM 2350 C C . SER A 1 312 ? 32.111 0.541 106.012 1.00 58.84 312 SER A C 1
ATOM 2351 O O . SER A 1 312 ? 32.270 1.754 106.146 1.00 71.62 312 SER A O 1
ATOM 2354 N N . GLY A 1 313 ? 31.866 -0.270 107.034 1.00 67.89 313 GLY A N 1
ATOM 2355 C CA . GLY A 1 313 ? 31.727 0.238 108.387 1.00 70.20 313 GLY A CA 1
ATOM 2356 C C . GLY A 1 313 ? 30.414 0.968 108.605 1.00 58.69 313 GLY A C 1
ATOM 2357 O O . GLY A 1 313 ? 30.250 1.680 109.592 1.00 82.14 313 GLY A O 1
ATOM 2358 N N . LYS A 1 314 ? 29.480 0.798 107.676 1.00 66.14 314 LYS A N 1
ATOM 2359 C CA . LYS A 1 314 ? 28.145 1.358 107.821 1.00 60.33 314 LYS A CA 1
ATOM 2360 C C . LYS A 1 314 ? 27.426 0.662 108.975 1.00 77.88 314 LYS A C 1
ATOM 2361 O O . LYS A 1 314 ? 27.806 -0.441 109.382 1.00 80.54 314 LYS A O 1
ATOM 2363 N N . ALA A 1 315 ? 26.391 1.304 109.504 1.00 76.40 315 ALA A N 1
ATOM 2364 C CA . ALA A 1 315 ? 25.653 0.744 110.631 1.00 75.53 315 ALA A CA 1
ATOM 2365 C C . ALA A 1 315 ? 24.141 0.819 110.431 1.00 80.05 315 ALA A C 1
ATOM 2366 O O . ALA A 1 315 ? 23.619 1.778 109.852 1.00 70.27 315 ALA A O 1
ATOM 2368 N N . ASP A 1 316 ? 23.448 -0.215 110.902 1.00 75.00 316 ASP A N 1
ATOM 2369 C CA . ASP A 1 316 ? 21.989 -0.234 110.922 1.00 69.63 316 ASP A CA 1
ATOM 2370 C C . ASP A 1 316 ? 21.499 -0.067 112.362 1.00 60.86 316 ASP A C 1
ATOM 2371 O O . ASP A 1 316 ? 22.306 -0.009 113.292 1.00 60.60 316 ASP A O 1
ATOM 2376 N N . VAL A 1 317 ? 20.183 0.009 112.536 1.00 58.08 317 VAL A N 1
ATOM 2377 C CA . VAL A 1 317 ? 19.591 0.269 113.846 1.00 53.17 317 VAL A CA 1
ATOM 2378 C C . VAL A 1 317 ? 20.025 -0.736 114.911 1.00 56.51 317 VAL A C 1
ATOM 2379 O O . VAL A 1 317 ? 20.513 -0.339 115.968 1.00 58.75 317 VAL A O 1
ATOM 2381 N N . PRO A 1 318 ? 19.855 -2.043 114.636 1.00 60.82 318 PRO A N 1
ATOM 2382 C CA . PRO A 1 318 ? 20.218 -3.062 115.629 1.00 64.98 318 PRO A CA 1
ATOM 2383 C C . PRO A 1 318 ? 21.639 -2.853 116.113 1.00 75.68 318 PRO A C 1
ATOM 2384 O O . PRO A 1 318 ? 21.873 -2.676 117.314 1.00 69.53 318 PRO A O 1
ATOM 2388 N N . SER A 1 319 ? 22.576 -2.869 115.168 1.00 74.63 319 SER A N 1
ATOM 2389 C CA . SER A 1 319 ? 23.991 -2.726 115.488 1.00 84.31 319 SER A CA 1
ATOM 2390 C C . SER A 1 319 ? 24.223 -1.582 116.469 1.00 70.22 319 SER A C 1
ATOM 2391 O O . SER A 1 319 ? 24.987 -1.720 117.425 1.00 80.02 319 SER A O 1
ATOM 2394 N N . LEU A 1 320 ? 23.546 -0.463 116.241 1.00 68.25 320 LEU A N 1
ATOM 2395 C CA . LEU A 1 320 ? 23.651 0.680 117.141 1.00 74.97 320 LEU A CA 1
ATOM 2396 C C . LEU A 1 320 ? 23.022 0.373 118.503 1.00 78.49 320 LEU A C 1
ATOM 2397 O O . LEU A 1 320 ? 21.897 -0.125 118.605 1.00 81.52 320 LEU A O 1
#

Foldseek 3Di:
DDEQAADPPDQLLVSQVPDDAVDAEYEDAPRLVLPDDLVRLLNSQVSHHLNHQYYEHAHNLVLNRDLVSLLSNQLSHDLNHAAYEHAHRLVVNDDLVSLLSNQLSHDLSYAHYEHEHNLCCPDFLVSLLSNLVNHRLNHQHYEHAHNLLLVDFLVRLLSNLVSHRLNHQAYEHHHNLVPNDDLVSLLVSQLSNDLNHQHYEHANNLQLVDQLLSVLSSLLSRDLRHQHYEHYNNPNPDLDLVSLQSLACSNQSHAEYEYACVVLVPDLSSLLSNLRSHQNYNYYWYAYPVRHTDDLVPDPSSVVSCCSNNVPDDDVRD

Solvent-accessible surface area: 14131 Å² total

Nearest PDB structures (foldseek):
  3goz-assembly1_A  TM=1.003E+00  e=3.858E-62  Legionella pneumophila subsp. pneumophila str. Philadelphia 1
  7vtq-assembly1_B  TM=5.739E-01  e=3.802E-04  Mus musculus
  5hzg-assembly2_F  TM=4.505E-01  e=3.521E-05  Oryza sativa Japonica Group
  3ewb-assembly1_X-2  TM=3.956E-01  e=5.151E-03  Listeria monocytogenes serotype 4b str. F2365
  3eeg-assembly1_A  TM=2.947E-01  e=7.504E-04  Cytophaga hutchinsonii ATCC 33406

Radius of gyration: 21.62 Å; Cα contacts (8 Å, |Δi|>4): 678; chains: 1; bounding box: 45×31×66 Å

Sequence (318 aa):
NYKLTLHPGSNPVEEFTSIPHGVTSLDLSLNNLYSISTVELIQAFANTPASVTSLNLSGNSLGFKNSDELVQILAAIPANVTSLNLSGNFLSYKSSDELVKTLAAIPFTITVLDLGWNDFSSKSSSEFKQAFSNLPASITSLNLRGNDLGIKSSDELIQILAAIPANVNSLNLRGNNLASKNCAELAKFLASIPASVTSLDLSANLLGLKSYAELAYIFSSIPNHVVSLNLCLNCLHGPSLENLKLLKDSLKHLQTVYLDYDIVKNSKEQCKALGAAFPNIQKIILVDKNGKEIHPSHSIPISNLIRELSGKADVPSL

InterPro domains:
  IPR027038 Ran GTPase-activating protein [PTHR24113] (112-281)
  IPR032675 Leucine-rich repeat domain superfamily [G3DSA:3.80.10.10] (1-310)

Organism: Legionella pneumophila subsp. pneumophila (strain Philadelphia 1 / ATCC 33152 / DSM 7513) (NCBI:txid272624)

Secondary structure (DSSP, 8-state):
-EE----TT--HHHHHHTSPTT--EEE-TTS-GGGS-HHHHHHHHHT--TT--EEE--SS-GGGS-HHHHHHHHHTS-TT--EEE--SS-GGGS-HHHHHHHHHTS-TT--EEE--SS-GGGS-HHHHHHHHTTS-TT--EEE-TTS-GGGS-HHHHHHHHHTS-TT--EEE-TTS-GGGS-HHHHHHHHHTS-TT--EEE-TTS-GGGS-HHHHHHHHHHS-TT--EEE--SS------HHHHHHTTTTTTT-SEEEEEHHHHT--HHHHHHHHTTSTT--EEEEE-TTS-B--GGG-HHHHHHHHHHHT---TTT-

CATH classification: 3.80.10.10

B-factor: mean 45.98, std 13.3, range [23.18, 105.71]